Protein AF-Q550B5-F1 (afdb_monomer)

Radius of gyration: 21.43 Å; Cα contacts (8 Å, |Δi|>4): 255; chains: 1; bounding box: 57×34×72 Å

Sequence (227 aa):
MMDIKYKGWNKHQPTTGQKLIQKNINHPILPFREARSITTIKGRDLAWRYLLKALPKHHGENCHSCKEEESSMHIFFECKSIKQNIDSIYQKVCKDSNNTYHGPWSEKVLGKLLTPFSSNLIGAIMESIWYRRNQIKFNDNTTIITENQIIHKIKKARDAEWDRTRKIVEKQLRQELRCTDNRESINRTASIKRRLEKFSHNWNSKLMTINIPEHFIPYCSYNTNYS

Solvent-accessible surface area (backbone atoms only — not comparable to full-atom values): 12934 Å² total; per-residue (Å²): 132,82,79,72,87,53,86,62,78,85,58,88,73,73,43,74,41,38,49,50,44,66,75,30,67,86,42,96,63,58,73,45,65,20,45,73,54,20,67,51,67,63,10,25,52,52,51,50,28,48,33,74,44,78,42,78,73,48,82,88,47,53,32,89,82,73,63,46,76,35,36,52,61,29,70,76,44,59,38,72,83,50,41,64,62,50,28,54,41,51,40,51,54,25,62,45,42,74,47,92,68,80,67,76,64,40,78,69,58,64,81,47,16,75,36,49,45,51,14,25,48,52,16,46,50,53,34,51,50,53,51,43,56,52,37,43,74,72,75,43,81,79,74,74,93,49,58,67,61,48,52,51,53,40,50,54,43,49,51,59,50,45,57,55,49,48,58,50,41,54,53,46,50,62,50,33,80,68,48,88,48,68,70,58,30,53,54,38,53,55,49,42,28,53,51,50,49,53,47,36,74,47,54,40,26,86,82,38,61,56,75,69,61,73,91,49,53,90,47,56,63,93,89,53,73,61,101

Secondary structure (DSSP, 8-state):
-----STTTTS----HHHHHHHHHTTSSS-TTGGGGG--SHHHHHHHHHHHHS-----TTPBPTTT-SB--HHIIIII-HHHHHHHHHHHHHHHHHTT-S----SSGGGGGGTTSHHHHHHHHHHHHHHHHHHHHHHTT-------HHHHHHHHHHHHHHHHHHHHHHHHHHHHHHTT---HHHHHHHHHHHHHHHHHHHHHH-BTTB--PPPGGGGGGS-TT----

pLDDT: mean 81.56, std 13.15, range [38.16, 95.88]

Structure (mmCIF, N/CA/C/O backbone):
data_AF-Q550B5-F1
#
_entry.id   AF-Q550B5-F1
#
loop_
_atom_site.group_PDB
_atom_site.id
_atom_site.type_symbol
_atom_site.label_atom_id
_atom_site.label_alt_id
_atom_site.label_comp_id
_atom_site.label_asym_id
_atom_site.label_entity_id
_atom_site.label_seq_id
_atom_site.pdbx_PDB_ins_code
_atom_site.Cartn_x
_atom_site.Cartn_y
_atom_site.Cartn_z
_atom_site.occupancy
_atom_site.B_iso_or_equiv
_atom_site.auth_seq_id
_atom_site.auth_comp_id
_atom_site.auth_asym_id
_atom_site.auth_atom_id
_atom_site.pdbx_PDB_model_num
ATOM 1 N N . MET A 1 1 ? -5.791 -3.521 48.796 1.00 38.16 1 MET A N 1
ATOM 2 C CA . MET A 1 1 ? -5.239 -4.399 47.740 1.00 38.16 1 MET A CA 1
ATOM 3 C C . MET A 1 1 ? -6.024 -4.119 46.474 1.00 38.16 1 MET A C 1
ATOM 5 O O . MET A 1 1 ? -7.239 -4.229 46.527 1.00 38.16 1 MET A O 1
ATOM 9 N N . MET A 1 2 ? -5.390 -3.675 45.385 1.00 41.19 2 MET A N 1
ATOM 10 C CA . MET A 1 2 ? -6.098 -3.610 44.103 1.00 41.19 2 MET A CA 1
ATOM 11 C C . MET A 1 2 ? -6.397 -5.043 43.675 1.00 41.19 2 MET A C 1
ATOM 13 O O . MET A 1 2 ? -5.460 -5.823 43.500 1.00 41.19 2 MET A O 1
ATOM 17 N N . ASP A 1 3 ? -7.676 -5.382 43.522 1.00 46.47 3 ASP A N 1
ATOM 18 C CA . ASP A 1 3 ? -8.085 -6.590 42.818 1.00 46.47 3 ASP A CA 1
ATOM 19 C C . ASP A 1 3 ? -7.420 -6.566 41.447 1.00 46.47 3 ASP A C 1
ATOM 21 O O . ASP A 1 3 ? -7.781 -5.776 40.568 1.00 46.47 3 ASP A O 1
ATOM 25 N N . ILE A 1 4 ? -6.413 -7.417 41.261 1.00 48.59 4 ILE A N 1
ATOM 26 C CA . ILE A 1 4 ? -5.795 -7.644 39.961 1.00 48.59 4 ILE A CA 1
ATOM 27 C C . ILE A 1 4 ? -6.834 -8.427 39.150 1.00 48.59 4 ILE A C 1
ATOM 29 O O . ILE A 1 4 ? -6.732 -9.640 38.986 1.00 48.59 4 ILE A O 1
ATOM 33 N N . LYS A 1 5 ? -7.870 -7.728 38.665 1.00 54.75 5 LYS A N 1
ATOM 34 C CA . LYS A 1 5 ? -9.011 -8.276 37.909 1.00 54.75 5 LYS A CA 1
ATOM 35 C C . LYS A 1 5 ? -8.592 -9.042 36.651 1.00 54.75 5 LYS A C 1
ATOM 37 O O . LYS A 1 5 ? -9.403 -9.748 36.066 1.00 54.75 5 LYS A O 1
ATOM 42 N N . TYR A 1 6 ? -7.327 -8.948 36.246 1.00 53.72 6 TYR A N 1
ATOM 43 C CA . TYR A 1 6 ? -6.801 -9.583 35.049 1.00 53.72 6 TYR A CA 1
ATOM 44 C C . TYR A 1 6 ? -5.599 -10.468 35.392 1.00 53.72 6 TYR A C 1
ATOM 46 O O . TYR A 1 6 ? -4.443 -10.033 35.362 1.00 53.72 6 TYR A O 1
ATOM 54 N N . LYS A 1 7 ? -5.871 -11.744 35.705 1.00 48.91 7 LYS A N 1
ATOM 55 C CA . LYS A 1 7 ? -4.834 -12.786 35.779 1.00 48.91 7 LYS A CA 1
ATOM 56 C C . LYS A 1 7 ? -4.006 -12.758 34.488 1.00 48.91 7 LYS A C 1
ATOM 58 O O . LYS A 1 7 ? -4.538 -12.940 33.399 1.00 48.91 7 LYS A O 1
ATOM 63 N N . GLY A 1 8 ? -2.697 -12.534 34.616 1.00 50.16 8 GLY A N 1
ATOM 64 C CA . GLY A 1 8 ? -1.758 -12.539 33.491 1.00 50.16 8 GLY A CA 1
ATOM 65 C C . GLY A 1 8 ? -1.528 -11.194 32.795 1.00 50.16 8 GLY A C 1
ATOM 66 O O . GLY A 1 8 ? -0.846 -11.187 31.774 1.00 50.16 8 GLY A O 1
ATOM 67 N N . TRP A 1 9 ? -2.013 -10.064 33.331 1.00 48.88 9 TRP A N 1
ATOM 68 C CA . TRP A 1 9 ? -1.715 -8.728 32.775 1.00 48.88 9 TRP A CA 1
ATOM 69 C C . TRP A 1 9 ? -0.205 -8.435 32.664 1.00 48.88 9 TRP A C 1
ATOM 71 O O . TRP A 1 9 ? 0.222 -7.686 31.788 1.00 48.88 9 TRP A O 1
ATOM 81 N N . ASN A 1 10 ? 0.595 -9.068 33.526 1.00 53.56 10 ASN A N 1
ATOM 82 C CA . ASN A 1 10 ? 2.050 -8.972 33.583 1.00 53.56 10 ASN A CA 1
ATOM 83 C C . ASN A 1 10 ? 2.786 -9.993 32.694 1.00 53.56 10 ASN A C 1
ATOM 85 O O . ASN A 1 10 ? 4.009 -9.923 32.578 1.00 53.56 10 ASN A O 1
ATOM 89 N N . LYS A 1 11 ? 2.090 -10.950 32.065 1.00 58.12 11 LYS A N 1
ATOM 90 C CA . LYS A 1 11 ? 2.728 -11.894 31.140 1.00 58.12 11 LYS A CA 1
ATOM 91 C C . LYS A 1 11 ? 2.869 -11.223 29.777 1.00 58.12 11 LYS A C 1
ATOM 93 O O . LYS A 1 11 ? 1.876 -10.992 29.090 1.00 58.12 11 LYS A O 1
ATOM 98 N N . HIS A 1 12 ? 4.105 -10.933 29.370 1.00 64.81 12 HIS A N 1
ATOM 99 C CA . HIS A 1 12 ? 4.385 -10.489 28.008 1.00 64.81 12 HIS A CA 1
ATOM 100 C C . HIS A 1 12 ? 4.000 -11.603 27.024 1.00 64.81 12 HIS A C 1
ATOM 102 O O . HIS A 1 12 ? 4.702 -12.603 26.891 1.00 64.81 12 HIS A O 1
ATOM 108 N N . GLN A 1 13 ? 2.865 -11.441 26.349 1.00 68.06 13 GLN A N 1
ATOM 109 C CA . GLN A 1 13 ? 2.476 -12.276 25.219 1.00 68.06 13 GLN A CA 1
ATOM 110 C C . GLN A 1 13 ? 2.762 -11.496 23.936 1.00 68.06 13 GLN A C 1
ATOM 112 O O . GLN A 1 13 ? 2.000 -10.579 23.614 1.00 68.06 13 GLN A O 1
ATOM 117 N N . PRO A 1 14 ? 3.858 -11.810 23.220 1.00 71.38 14 PRO A N 1
ATOM 118 C CA . PRO A 1 14 ? 4.206 -11.069 22.025 1.00 71.38 14 PRO A CA 1
ATOM 119 C C . PRO A 1 14 ? 3.129 -11.260 20.954 1.00 71.38 14 PRO A C 1
ATOM 121 O O . PRO A 1 14 ? 2.685 -12.386 20.699 1.00 71.38 14 PRO A O 1
ATOM 124 N N . THR A 1 15 ? 2.722 -10.168 20.309 1.00 68.75 15 THR A N 1
ATOM 125 C CA . THR A 1 15 ? 1.823 -10.220 19.151 1.00 68.75 15 THR A CA 1
ATOM 126 C C . THR A 1 15 ? 2.480 -10.993 18.006 1.00 68.75 15 THR A C 1
ATOM 128 O O . THR A 1 15 ? 3.703 -11.126 17.944 1.00 68.75 15 THR A O 1
ATOM 131 N N . THR A 1 16 ? 1.690 -11.487 17.052 1.00 68.19 16 THR A N 1
ATOM 132 C CA . THR A 1 16 ? 2.218 -12.148 15.844 1.00 68.19 16 THR A CA 1
ATOM 133 C C . THR A 1 16 ? 3.226 -11.261 15.106 1.00 68.19 16 THR A C 1
ATOM 135 O O . THR A 1 16 ? 4.266 -11.744 14.663 1.00 68.19 16 THR A O 1
ATOM 138 N N . GLY A 1 17 ? 2.981 -9.945 15.066 1.00 67.25 17 GLY A N 1
ATOM 139 C CA . GLY A 1 17 ? 3.942 -8.959 14.572 1.00 67.25 17 GLY A CA 1
ATOM 140 C C . GLY A 1 17 ? 5.240 -8.938 15.380 1.00 67.25 17 GLY A C 1
ATOM 141 O O . GLY A 1 17 ? 6.310 -9.088 14.799 1.00 67.25 17 GLY A O 1
ATOM 142 N N . GLN A 1 18 ? 5.167 -8.847 16.711 1.00 73.38 18 GLN A N 1
ATOM 143 C CA . GLN A 1 18 ? 6.348 -8.871 17.585 1.00 73.38 18 GLN A CA 1
ATOM 144 C C . GLN A 1 18 ? 7.151 -10.169 17.444 1.00 73.38 18 GLN A C 1
ATOM 146 O O . GLN A 1 18 ? 8.374 -10.109 17.348 1.00 73.38 18 GLN A O 1
ATOM 151 N N . LYS A 1 19 ? 6.489 -11.329 17.343 1.00 77.75 19 LYS A N 1
ATOM 152 C CA . LYS A 1 19 ? 7.151 -12.620 17.083 1.00 77.75 19 LYS A CA 1
ATOM 153 C C . LYS A 1 19 ? 7.897 -12.613 15.748 1.00 77.75 19 LYS A C 1
ATOM 155 O O . LYS A 1 19 ? 9.018 -13.108 15.660 1.00 77.75 19 LYS A O 1
ATOM 160 N N . LEU A 1 20 ? 7.299 -12.033 14.706 1.00 71.31 20 LEU A N 1
ATOM 161 C CA . LEU A 1 20 ? 7.942 -11.889 13.400 1.00 71.31 20 LEU A CA 1
ATOM 162 C C . LEU A 1 20 ? 9.132 -10.918 13.444 1.00 71.31 20 LEU A C 1
ATOM 164 O O . LEU A 1 20 ? 10.147 -11.208 12.815 1.00 71.31 20 LEU A O 1
ATOM 168 N N . ILE A 1 21 ? 9.046 -9.815 14.198 1.00 71.62 21 ILE A N 1
ATOM 169 C CA . ILE A 1 21 ? 10.184 -8.908 14.434 1.00 71.62 21 ILE A CA 1
ATOM 170 C C . ILE A 1 21 ? 11.306 -9.653 15.151 1.00 71.62 21 ILE A C 1
ATOM 172 O O . ILE A 1 21 ? 12.427 -9.660 14.660 1.00 71.62 21 ILE A O 1
ATOM 176 N N . GLN A 1 22 ? 10.998 -10.330 16.258 1.00 74.69 22 GLN A N 1
ATOM 177 C CA . GLN A 1 22 ? 11.967 -11.098 17.044 1.00 74.69 22 GLN A CA 1
ATOM 178 C C . GLN A 1 22 ? 12.674 -12.160 16.192 1.00 74.69 22 GLN A C 1
ATOM 180 O O . GLN A 1 22 ? 13.895 -12.269 16.242 1.00 74.69 22 GLN A O 1
ATOM 185 N N . LYS A 1 23 ? 11.932 -12.893 15.350 1.00 75.69 23 LYS A N 1
ATOM 186 C CA . LYS A 1 23 ? 12.501 -13.915 14.458 1.00 75.69 23 LYS A CA 1
ATOM 187 C C 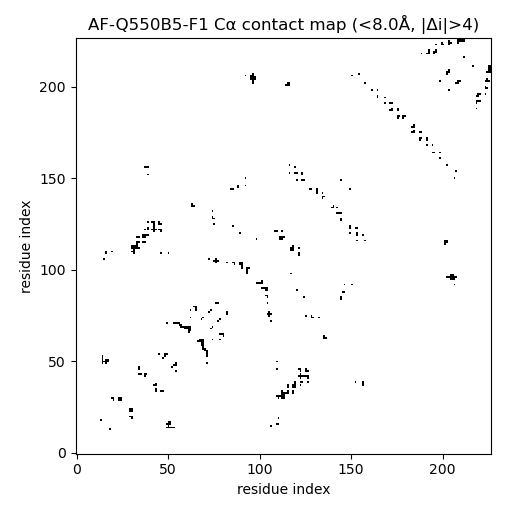. LYS A 1 23 ? 13.429 -13.337 13.383 1.00 75.69 23 LYS A C 1
ATOM 189 O O . LYS A 1 23 ? 14.361 -14.015 12.967 1.00 75.69 23 LYS A O 1
ATOM 194 N N . ASN A 1 24 ? 13.170 -12.118 12.912 1.00 71.94 24 ASN A N 1
ATOM 195 C CA . ASN A 1 24 ? 13.893 -11.510 11.789 1.00 71.94 24 ASN A CA 1
ATOM 196 C C . ASN A 1 24 ? 14.770 -10.321 12.210 1.00 71.94 24 ASN A C 1
ATOM 198 O O . ASN A 1 24 ? 15.203 -9.562 11.349 1.00 71.94 24 ASN A O 1
ATOM 202 N N . ILE A 1 25 ? 15.041 -10.137 13.506 1.00 67.56 25 ILE A N 1
ATOM 203 C CA . ILE A 1 25 ? 15.786 -8.970 14.004 1.00 67.56 25 ILE A CA 1
ATOM 204 C C . ILE A 1 25 ? 17.215 -8.904 13.446 1.00 67.56 25 ILE A C 1
ATOM 206 O O . ILE A 1 25 ? 17.732 -7.819 13.209 1.00 67.56 25 ILE A O 1
ATOM 210 N N . ASN A 1 26 ? 17.803 -10.069 13.155 1.00 67.12 26 ASN A N 1
ATOM 211 C CA . ASN A 1 26 ? 19.129 -10.208 12.548 1.00 67.12 26 ASN A CA 1
ATOM 212 C C . ASN A 1 26 ? 19.086 -10.273 11.012 1.00 67.12 26 ASN A C 1
ATOM 214 O O . ASN A 1 26 ? 20.125 -10.392 10.368 1.00 67.12 26 ASN A O 1
ATOM 218 N N . HIS A 1 27 ? 17.896 -10.251 10.406 1.00 68.06 27 HIS A N 1
ATOM 219 C CA . HIS A 1 27 ? 17.773 -10.285 8.958 1.00 68.06 27 HIS A CA 1
ATOM 220 C C . HIS A 1 27 ? 18.142 -8.899 8.393 1.00 68.06 27 HIS A C 1
ATOM 222 O O . HIS A 1 27 ? 17.662 -7.888 8.910 1.00 68.06 27 HIS A O 1
ATOM 228 N N . PRO A 1 28 ? 18.939 -8.804 7.309 1.00 63.09 28 PRO A N 1
ATOM 229 C CA . PRO A 1 28 ? 19.385 -7.516 6.756 1.00 63.09 28 PRO A CA 1
ATOM 230 C C . PRO A 1 28 ? 18.224 -6.629 6.284 1.00 63.09 28 PRO A C 1
ATOM 232 O O . PRO A 1 28 ? 18.355 -5.413 6.143 1.00 63.09 28 PRO A O 1
ATOM 235 N N . ILE A 1 29 ? 17.068 -7.242 6.037 1.00 61.88 29 ILE A N 1
ATOM 236 C CA . ILE A 1 29 ? 15.825 -6.554 5.719 1.00 61.88 29 ILE A CA 1
ATOM 237 C C . ILE A 1 29 ? 14.902 -6.694 6.923 1.00 61.88 29 ILE A C 1
ATOM 239 O O . ILE A 1 29 ? 14.398 -7.789 7.177 1.00 61.88 29 ILE A O 1
ATOM 243 N N . LEU A 1 30 ? 14.665 -5.576 7.619 1.00 62.59 30 LEU A N 1
ATOM 244 C CA . LEU A 1 30 ? 13.667 -5.499 8.683 1.00 62.59 30 LEU A CA 1
ATOM 245 C C . LEU A 1 30 ? 12.312 -5.986 8.151 1.00 62.59 30 LEU A C 1
ATOM 247 O O . LEU A 1 30 ? 11.864 -5.503 7.098 1.00 62.59 30 LEU A O 1
ATOM 251 N N . PRO A 1 31 ? 11.625 -6.892 8.868 1.00 64.44 31 PRO A N 1
ATOM 252 C CA . PRO A 1 31 ? 10.266 -7.245 8.506 1.00 64.44 31 PRO A CA 1
ATOM 253 C C . PRO A 1 31 ? 9.411 -5.974 8.547 1.00 64.44 31 PRO A C 1
ATOM 255 O O . PRO A 1 31 ? 9.608 -5.096 9.388 1.00 64.44 31 PRO A O 1
ATOM 258 N N . PHE A 1 32 ? 8.471 -5.859 7.609 1.00 71.94 32 PHE A N 1
ATOM 259 C CA . PHE A 1 32 ? 7.534 -4.733 7.539 1.00 71.94 32 PHE A CA 1
ATOM 260 C C . PHE A 1 32 ? 8.164 -3.375 7.204 1.00 71.94 32 PHE A C 1
ATOM 262 O O . PHE A 1 32 ? 7.551 -2.343 7.473 1.00 71.94 32 PHE A O 1
ATOM 269 N N . ARG A 1 33 ? 9.351 -3.330 6.573 1.00 75.00 33 ARG A N 1
ATOM 270 C CA . ARG A 1 33 ? 9.938 -2.069 6.069 1.00 75.00 33 ARG A CA 1
ATOM 271 C C . ARG A 1 33 ? 8.927 -1.248 5.266 1.00 75.00 33 ARG A C 1
ATOM 273 O O . ARG A 1 33 ? 8.922 -0.024 5.379 1.00 75.00 33 ARG A O 1
ATOM 280 N N . GLU A 1 34 ? 8.061 -1.902 4.497 1.00 83.06 34 GLU A N 1
ATOM 281 C CA . GLU A 1 34 ? 7.046 -1.240 3.675 1.00 83.06 34 GLU A CA 1
ATOM 282 C C . GLU A 1 34 ? 5.792 -0.804 4.457 1.00 83.06 34 GLU A C 1
ATOM 284 O O . GLU A 1 34 ? 4.992 -0.026 3.954 1.00 83.06 34 GLU A O 1
ATOM 289 N N . ALA A 1 35 ? 5.668 -1.114 5.752 1.00 81.81 35 ALA A N 1
ATOM 290 C CA . ALA A 1 35 ? 4.656 -0.474 6.602 1.00 81.81 35 ALA A CA 1
ATOM 291 C C . ALA A 1 35 ? 4.802 1.062 6.620 1.00 81.81 35 ALA A C 1
ATOM 293 O O . ALA A 1 35 ? 3.835 1.793 6.825 1.00 81.81 35 ALA A O 1
ATOM 294 N N . ARG A 1 36 ? 6.013 1.584 6.373 1.00 83.81 36 ARG A N 1
ATOM 295 C CA . ARG A 1 36 ? 6.260 3.030 6.250 1.00 83.81 36 ARG A CA 1
ATOM 296 C C . ARG A 1 36 ? 5.755 3.632 4.935 1.00 83.81 36 ARG A C 1
ATOM 298 O O . ARG A 1 36 ? 5.531 4.838 4.895 1.00 83.81 36 ARG A O 1
ATOM 305 N N . SER A 1 37 ? 5.608 2.826 3.878 1.00 86.50 37 SER A N 1
ATOM 306 C CA . SER A 1 37 ? 5.127 3.289 2.570 1.00 86.50 37 SER A CA 1
ATOM 307 C C . SER A 1 37 ? 3.602 3.351 2.493 1.00 86.50 37 SER A C 1
ATOM 309 O O . SER A 1 37 ? 3.070 3.867 1.512 1.00 86.50 37 SER A O 1
ATOM 311 N N . ILE A 1 38 ? 2.896 2.928 3.551 1.00 90.19 38 ILE A N 1
ATOM 312 C CA . ILE A 1 38 ? 1.466 3.187 3.731 1.00 90.19 38 ILE A CA 1
ATOM 313 C C . ILE A 1 38 ? 1.232 4.701 3.769 1.00 90.19 38 ILE A C 1
ATOM 315 O O . ILE A 1 38 ? 1.706 5.403 4.667 1.00 90.19 38 ILE A O 1
ATOM 319 N N . THR A 1 39 ? 0.491 5.198 2.784 1.00 88.81 39 THR A N 1
ATOM 320 C CA . THR A 1 39 ? 0.218 6.629 2.599 1.00 88.81 39 THR A CA 1
ATOM 321 C C . THR A 1 39 ? -0.8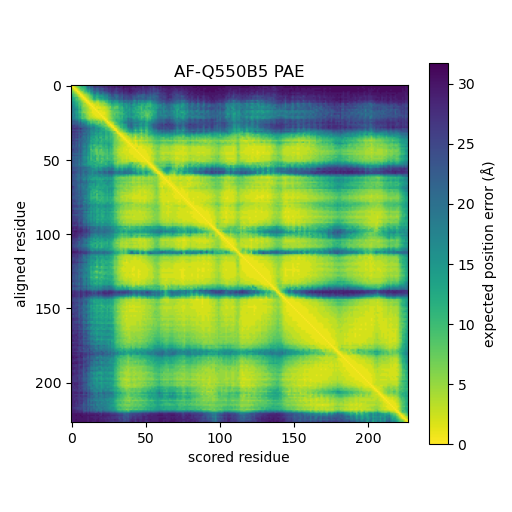75 7.129 3.535 1.00 88.81 39 THR A C 1
ATOM 323 O O . THR A 1 39 ? -0.791 8.238 4.060 1.00 88.81 39 THR A O 1
ATOM 326 N N . THR A 1 40 ? -1.875 6.295 3.806 1.00 89.19 40 THR A N 1
ATOM 327 C CA . THR A 1 40 ? -2.967 6.616 4.719 1.00 89.19 40 THR A CA 1
ATOM 328 C C . THR A 1 40 ? -2.455 6.671 6.162 1.00 89.19 40 THR A C 1
ATOM 330 O O . THR A 1 40 ? -2.027 5.650 6.709 1.00 89.19 40 THR A O 1
ATOM 333 N N . ILE A 1 41 ? -2.496 7.849 6.796 1.00 89.19 41 ILE A N 1
ATOM 334 C CA . ILE A 1 41 ? -1.935 8.067 8.142 1.00 89.19 41 ILE A CA 1
ATOM 335 C C . ILE A 1 41 ? -2.559 7.110 9.159 1.00 89.19 41 ILE A C 1
ATOM 337 O O . ILE A 1 41 ? -1.831 6.495 9.942 1.00 89.19 41 ILE A O 1
ATOM 341 N N . LYS A 1 42 ? -3.890 6.948 9.130 1.00 91.94 42 LYS A N 1
ATOM 342 C CA . LYS A 1 42 ? -4.581 6.098 10.097 1.00 91.94 42 LYS A CA 1
ATOM 343 C C . LYS A 1 42 ? -4.335 4.618 9.822 1.00 91.94 42 LYS A C 1
ATOM 345 O O . LYS A 1 42 ? -4.014 3.891 10.756 1.00 91.94 42 LYS A O 1
ATOM 350 N N . GLY A 1 43 ? -4.383 4.185 8.563 1.00 91.06 43 GLY A N 1
ATOM 351 C CA . GLY A 1 43 ? -3.994 2.820 8.184 1.00 91.06 43 GLY A CA 1
ATOM 352 C C . GLY A 1 43 ? -2.572 2.455 8.623 1.00 91.06 43 GLY A C 1
ATOM 353 O O . GLY A 1 43 ? -2.347 1.381 9.179 1.00 91.06 43 GLY A O 1
ATOM 354 N N . ARG A 1 44 ? -1.620 3.381 8.455 1.00 90.69 44 ARG A N 1
ATOM 355 C CA . ARG A 1 44 ? -0.229 3.210 8.889 1.00 90.69 44 ARG A CA 1
ATOM 356 C C . ARG A 1 44 ? -0.119 3.075 10.405 1.00 90.69 44 ARG A C 1
ATOM 358 O O . ARG A 1 44 ? 0.532 2.152 10.882 1.00 90.69 44 ARG A O 1
ATOM 365 N N . ASP A 1 45 ? -0.758 3.975 11.153 1.00 88.81 45 ASP A N 1
ATOM 366 C CA . ASP A 1 45 ? -0.824 3.928 12.621 1.00 88.81 45 ASP A CA 1
ATOM 367 C C . ASP A 1 45 ? -1.394 2.591 13.111 1.00 88.81 45 ASP A C 1
ATOM 369 O O . ASP A 1 45 ? -0.802 1.945 13.970 1.00 88.81 45 ASP A O 1
ATOM 373 N N . LEU A 1 46 ? -2.501 2.130 12.525 1.00 88.81 46 LEU A N 1
ATOM 374 C CA . LEU A 1 46 ? -3.141 0.871 12.906 1.00 88.81 46 LEU A CA 1
ATOM 375 C C . LEU A 1 46 ? -2.262 -0.349 12.604 1.00 88.81 46 LEU A C 1
ATOM 377 O O . LEU A 1 46 ? -2.140 -1.222 13.463 1.00 88.81 46 LEU A O 1
ATOM 381 N N . ALA A 1 47 ? -1.619 -0.393 11.433 1.00 87.12 47 ALA A N 1
ATOM 382 C CA . ALA A 1 47 ? -0.687 -1.462 11.077 1.00 87.12 47 ALA A CA 1
ATOM 383 C C . ALA A 1 47 ? 0.502 -1.505 12.0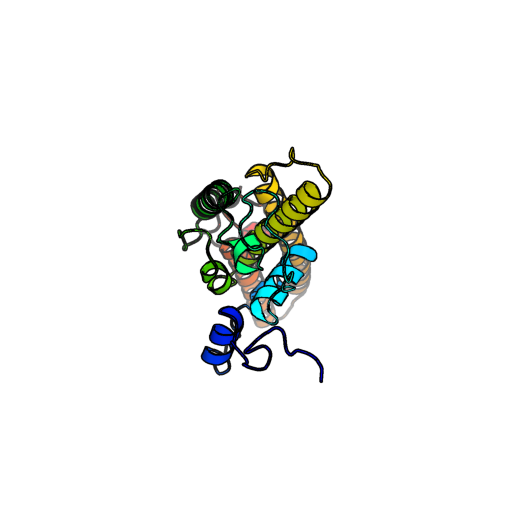49 1.00 87.12 47 ALA A C 1
ATOM 385 O O . ALA A 1 47 ? 0.814 -2.559 12.600 1.00 87.12 47 ALA A O 1
ATOM 386 N N . TRP A 1 48 ? 1.119 -0.353 12.333 1.00 84.38 48 TRP A N 1
ATOM 387 C CA . TRP A 1 48 ? 2.230 -0.264 13.282 1.00 84.38 48 TRP A CA 1
ATOM 388 C C . TRP A 1 48 ? 1.828 -0.613 14.707 1.00 84.38 48 TRP A C 1
ATOM 390 O O . TRP A 1 48 ? 2.581 -1.311 15.384 1.00 84.38 48 TRP A O 1
ATOM 400 N N . ARG A 1 49 ? 0.651 -0.173 15.166 1.00 81.25 49 ARG A N 1
ATOM 401 C CA . ARG A 1 49 ? 0.114 -0.596 16.461 1.00 81.25 49 ARG A CA 1
ATOM 402 C C . ARG A 1 49 ? -0.018 -2.107 16.472 1.00 81.25 49 ARG A C 1
ATOM 404 O O . ARG A 1 49 ? 0.659 -2.740 17.263 1.00 81.25 49 ARG A O 1
ATOM 411 N N . TYR A 1 50 ? -0.740 -2.712 15.533 1.00 79.44 50 TYR A N 1
ATOM 412 C CA . TYR A 1 50 ? -0.887 -4.170 15.512 1.00 79.44 50 TYR A CA 1
ATOM 413 C C . TYR A 1 50 ? 0.471 -4.903 15.563 1.00 79.44 50 TYR A C 1
ATOM 415 O O . TYR A 1 50 ? 0.644 -5.855 16.330 1.00 79.44 50 TYR A O 1
ATOM 423 N N . LEU A 1 51 ? 1.458 -4.422 14.801 1.00 76.31 51 LEU A N 1
ATOM 424 C CA . LEU A 1 51 ? 2.800 -4.998 14.764 1.00 76.31 51 LEU A CA 1
ATOM 425 C C . LEU A 1 51 ? 3.589 -4.837 16.071 1.00 76.31 51 LEU A C 1
ATOM 427 O O . LEU A 1 51 ? 4.265 -5.780 16.471 1.00 76.31 51 LEU A O 1
ATOM 431 N N . LEU A 1 52 ? 3.541 -3.664 16.712 1.00 74.00 52 LEU A N 1
ATOM 432 C CA . LEU A 1 52 ? 4.458 -3.285 17.799 1.00 74.00 52 LEU A CA 1
ATOM 433 C C . LEU A 1 52 ? 3.829 -3.261 19.188 1.00 74.00 52 LEU A C 1
ATOM 435 O O . LEU A 1 52 ? 4.526 -3.468 20.179 1.00 74.00 52 LEU A O 1
ATOM 439 N N . LYS A 1 53 ? 2.543 -2.936 19.282 1.00 63.75 53 LYS A N 1
ATOM 440 C CA . LYS A 1 53 ? 1.807 -2.707 20.526 1.00 63.75 53 LYS A CA 1
ATOM 441 C C . LYS A 1 53 ? 0.370 -3.128 20.293 1.00 63.75 53 LYS A C 1
ATOM 443 O O . LYS A 1 53 ? -0.340 -2.391 19.617 1.00 63.75 53 LYS A O 1
ATOM 448 N N . ALA A 1 54 ? -0.046 -4.268 20.855 1.00 59.19 54 ALA A N 1
ATOM 449 C CA . ALA A 1 54 ? -1.434 -4.732 20.798 1.00 59.19 54 ALA A CA 1
ATOM 450 C C . ALA A 1 54 ? -2.375 -3.518 20.847 1.00 59.19 54 ALA A C 1
ATOM 452 O O . ALA A 1 54 ? -2.382 -2.777 21.831 1.00 59.19 54 ALA A O 1
ATOM 453 N N . LEU A 1 55 ? -3.036 -3.248 19.714 1.00 59.31 55 LEU A N 1
ATOM 454 C CA . LEU A 1 55 ? -4.029 -2.183 19.550 1.00 59.31 55 LEU A CA 1
ATOM 455 C C . LEU A 1 55 ? -4.927 -2.156 20.792 1.00 59.31 55 LEU A C 1
ATOM 457 O O . LEU A 1 55 ? -5.133 -3.235 21.362 1.00 59.31 55 LEU A O 1
ATOM 461 N N . PRO A 1 56 ? -5.418 -0.973 21.212 1.00 52.06 56 PRO A N 1
ATOM 462 C CA . PRO A 1 56 ? -6.024 -0.786 22.525 1.00 52.06 56 PRO A CA 1
ATOM 463 C C . PRO A 1 56 ? -6.941 -1.960 22.845 1.00 52.06 56 PRO A C 1
ATOM 465 O O . PRO A 1 56 ? -7.915 -2.196 22.133 1.00 52.06 56 PRO A O 1
ATOM 468 N N . LYS A 1 57 ? -6.569 -2.743 23.867 1.00 51.34 57 LYS A N 1
ATOM 469 C CA . LYS A 1 57 ? -7.464 -3.750 24.422 1.00 51.34 57 LYS A CA 1
ATOM 470 C C . LYS A 1 57 ? -8.647 -2.957 24.960 1.00 51.34 57 LYS A C 1
ATOM 472 O O . LYS A 1 57 ? -8.537 -2.313 26.001 1.00 51.34 57 LYS A O 1
ATOM 477 N N . HIS A 1 58 ? -9.733 -2.909 24.201 1.00 53.69 58 HIS A N 1
ATOM 478 C CA . HIS A 1 58 ? -10.996 -2.396 24.695 1.00 53.69 58 HIS A CA 1
ATOM 479 C C . HIS A 1 58 ? -11.492 -3.432 25.700 1.00 53.69 58 HIS A C 1
ATOM 481 O O . HIS A 1 58 ? -12.093 -4.435 25.344 1.00 53.69 58 HIS A O 1
ATOM 487 N N . HIS A 1 59 ? -11.103 -3.261 26.962 1.00 52.62 59 HIS A N 1
ATOM 488 C CA . HIS A 1 59 ? -11.475 -4.185 28.020 1.00 52.62 59 HIS A CA 1
ATOM 489 C C . HIS A 1 59 ? -12.990 -4.095 28.250 1.00 52.62 59 HIS A C 1
ATOM 491 O O . HIS A 1 59 ? -13.470 -3.083 28.753 1.00 52.62 59 HIS A O 1
ATOM 497 N N . GLY A 1 60 ? -13.721 -5.154 27.888 1.00 58.84 60 GLY A N 1
ATOM 498 C CA . GLY A 1 60 ? -15.115 -5.364 28.291 1.00 58.84 60 GLY A CA 1
ATOM 499 C C . GLY A 1 60 ? -16.205 -4.769 27.393 1.00 58.84 60 GLY A C 1
ATOM 500 O O . GLY A 1 60 ? -17.367 -4.815 27.787 1.00 58.84 60 GLY A O 1
ATOM 501 N N . GLU A 1 61 ? -15.887 -4.230 26.211 1.00 77.25 61 GLU A N 1
ATOM 502 C CA . GLU A 1 61 ? -16.920 -3.876 25.223 1.00 77.25 61 GLU A CA 1
ATOM 503 C C . GLU A 1 61 ? -17.164 -5.054 24.265 1.00 77.25 61 GLU A C 1
ATOM 505 O O . GLU A 1 61 ? -16.223 -5.684 23.784 1.00 77.25 61 GLU A O 1
ATOM 510 N N . ASN A 1 62 ? -18.431 -5.344 23.961 1.00 85.06 62 ASN A N 1
ATOM 511 C CA . ASN A 1 62 ? -18.792 -6.303 22.917 1.00 85.06 62 ASN A CA 1
ATOM 512 C C . ASN A 1 62 ? -18.844 -5.601 21.556 1.00 85.06 62 ASN A C 1
ATOM 514 O O . ASN A 1 62 ? -19.287 -4.453 21.448 1.00 85.06 62 ASN A O 1
ATOM 518 N N . CYS A 1 63 ? -18.455 -6.311 20.499 1.00 85.88 63 CYS A N 1
ATOM 519 C CA . CYS A 1 63 ? -18.582 -5.844 19.129 1.00 85.88 63 CYS A CA 1
ATOM 520 C C . CYS A 1 63 ? -20.034 -5.437 18.864 1.00 85.88 63 CYS A C 1
ATOM 522 O O . CYS A 1 63 ? -20.957 -6.247 18.976 1.00 85.88 63 CYS A O 1
ATOM 524 N N . HIS A 1 64 ? -20.252 -4.190 18.451 1.00 84.12 64 HIS A N 1
ATOM 525 C CA . HIS A 1 64 ? -21.603 -3.669 18.246 1.00 84.12 64 HIS A CA 1
ATOM 526 C C . HIS A 1 64 ? -22.361 -4.445 17.158 1.00 84.12 64 HIS A C 1
ATOM 528 O O . HIS A 1 64 ? -23.583 -4.587 17.252 1.00 84.12 64 HIS A O 1
ATOM 534 N N . SER A 1 65 ? -21.632 -5.006 16.187 1.00 84.56 65 SER A N 1
ATOM 535 C CA . SER A 1 65 ? -22.182 -5.746 15.051 1.00 84.56 65 SER A CA 1
ATOM 536 C C . SER A 1 65 ? -22.480 -7.219 15.339 1.00 84.56 65 SER A C 1
ATOM 538 O O . SER A 1 65 ? -23.516 -7.703 14.904 1.00 84.56 65 SER A O 1
ATOM 540 N N . CYS A 1 66 ? -21.599 -7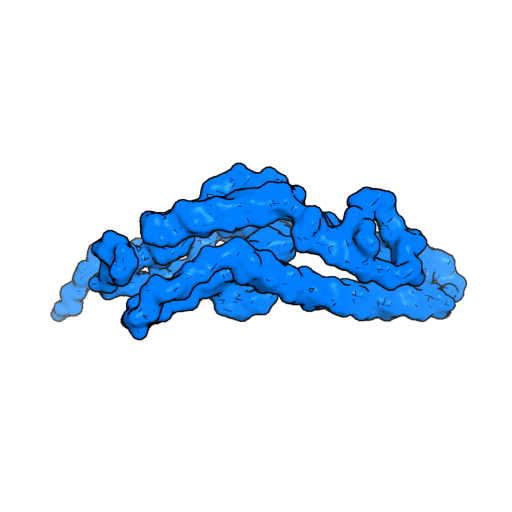.948 16.037 1.00 88.25 66 CYS A N 1
ATOM 541 C CA . CYS A 1 66 ? -21.756 -9.402 16.232 1.00 88.25 66 CYS A CA 1
ATOM 542 C C . CYS A 1 66 ? -21.830 -9.861 17.696 1.00 88.25 66 CYS A C 1
ATOM 544 O O . CYS A 1 66 ? -22.008 -11.047 17.946 1.00 88.25 66 CYS A O 1
ATOM 546 N N . LYS A 1 67 ? -21.733 -8.928 18.651 1.00 87.62 67 LYS A N 1
ATOM 547 C CA . LYS A 1 67 ? -21.870 -9.130 20.105 1.00 87.62 67 LYS A CA 1
ATOM 548 C C . LYS A 1 67 ? -20.797 -10.000 20.781 1.00 87.62 67 LYS A C 1
ATOM 550 O O . LYS A 1 67 ? -20.874 -10.188 21.988 1.00 87.62 67 LYS A O 1
ATOM 555 N N . GLU A 1 68 ? -19.789 -10.466 20.047 1.00 86.88 68 GLU A N 1
ATOM 556 C CA . GLU A 1 68 ? -18.599 -11.130 20.605 1.00 86.88 68 GLU A CA 1
ATOM 557 C C . GLU A 1 68 ? -17.675 -10.125 21.323 1.00 86.88 68 GLU A C 1
ATOM 559 O O . GLU A 1 68 ? -17.757 -8.922 21.068 1.00 86.88 68 GLU A O 1
ATOM 564 N N . GLU A 1 69 ? -16.788 -10.603 22.203 1.00 84.50 69 GLU A N 1
ATOM 565 C CA . GLU A 1 69 ? -15.824 -9.757 22.927 1.00 84.50 69 GLU A CA 1
ATOM 566 C C . GLU A 1 69 ? -14.940 -8.973 21.943 1.00 84.50 69 GLU A C 1
ATOM 568 O O . GLU A 1 69 ? -14.270 -9.546 21.076 1.00 84.50 69 GLU A O 1
ATOM 573 N N . GLU A 1 70 ? -14.927 -7.643 22.061 1.00 81.94 70 GLU A N 1
ATOM 574 C CA . GLU A 1 70 ? -14.188 -6.809 21.127 1.00 81.94 70 GLU A CA 1
ATOM 575 C C . GLU A 1 70 ? -12.700 -6.761 21.487 1.00 81.94 70 GLU A C 1
ATOM 577 O O . GLU A 1 70 ? -12.252 -6.075 22.404 1.00 81.94 70 GLU A O 1
ATOM 582 N N . SER A 1 71 ? -11.900 -7.458 20.688 1.00 80.81 71 SER A N 1
ATOM 583 C CA . SER A 1 71 ? -10.446 -7.352 20.691 1.00 80.81 71 SER A CA 1
ATOM 584 C C . SER A 1 71 ? -9.929 -6.780 19.375 1.00 80.81 71 SER A C 1
ATOM 586 O O . SER A 1 71 ? -10.619 -6.719 18.362 1.00 80.81 71 SER A O 1
ATOM 588 N N . SER A 1 72 ? -8.661 -6.401 19.347 1.00 79.81 72 SER A N 1
ATOM 589 C CA . SER A 1 72 ? -8.000 -5.971 18.115 1.00 79.81 72 SER A CA 1
ATOM 590 C C . SER A 1 72 ? -7.919 -7.080 17.065 1.00 79.81 72 SER A C 1
ATOM 592 O O . SER A 1 72 ? -8.062 -6.810 15.877 1.00 79.81 72 SER A O 1
ATOM 594 N N . MET A 1 73 ? -7.735 -8.333 17.489 1.00 84.06 73 MET A N 1
ATOM 595 C CA . MET A 1 73 ? -7.842 -9.475 16.580 1.00 84.06 73 MET A CA 1
ATOM 596 C C . MET A 1 73 ? -9.271 -9.571 16.029 1.00 84.06 73 MET A C 1
ATOM 598 O O . MET A 1 73 ? -9.459 -9.689 14.818 1.00 84.06 73 MET A O 1
ATOM 602 N N . HIS A 1 74 ? -10.268 -9.394 16.898 1.00 86.88 74 HIS A N 1
ATOM 603 C CA . HIS A 1 74 ? -11.670 -9.419 16.514 1.00 86.88 74 HIS A CA 1
ATOM 604 C C . HIS A 1 74 ? -12.009 -8.335 15.487 1.00 86.88 74 HIS A C 1
ATOM 606 O O . HIS A 1 74 ? -12.474 -8.654 14.393 1.00 86.88 74 HIS A O 1
ATOM 612 N N . ILE A 1 75 ? -11.713 -7.067 15.796 1.00 87.38 75 ILE A N 1
ATOM 613 C CA . ILE A 1 75 ? -12.004 -5.909 14.938 1.00 87.38 75 ILE A CA 1
ATOM 614 C C . ILE A 1 75 ? -11.444 -6.123 13.533 1.00 87.38 75 ILE A C 1
ATOM 616 O O . ILE A 1 75 ? -12.142 -5.883 12.552 1.00 87.38 75 ILE A O 1
ATOM 620 N N . PHE A 1 76 ? -10.186 -6.553 13.426 1.00 89.94 76 PHE A N 1
ATOM 621 C CA . PHE A 1 76 ? -9.500 -6.583 12.139 1.00 89.94 76 PHE A CA 1
ATOM 622 C C . PHE A 1 76 ? -9.632 -7.909 11.397 1.00 89.94 76 PHE A C 1
ATOM 624 O O . PHE A 1 76 ? -9.592 -7.884 10.170 1.00 89.94 76 PHE A O 1
ATOM 631 N N . PHE A 1 77 ? -9.783 -9.047 12.078 1.00 90.38 77 PHE A N 1
ATOM 632 C CA . PHE A 1 77 ? -9.597 -10.357 11.447 1.00 90.38 77 PHE A CA 1
ATOM 633 C C . PHE A 1 77 ? -10.677 -11.400 11.748 1.00 90.38 77 PHE A C 1
ATOM 635 O O . PHE A 1 77 ? -10.822 -12.324 10.941 1.00 90.38 77 PHE A O 1
ATOM 642 N N . GLU A 1 78 ? -11.443 -11.278 12.834 1.00 89.69 78 GLU A N 1
ATOM 643 C CA . GLU A 1 78 ? -12.398 -12.329 13.243 1.00 89.69 78 GLU A CA 1
ATOM 644 C C . GLU A 1 78 ? -13.864 -11.891 13.185 1.00 89.69 78 GLU A C 1
ATOM 646 O O . GLU A 1 78 ? -14.735 -12.750 13.075 1.00 89.69 78 GLU A O 1
ATOM 651 N N . CYS A 1 79 ? -14.157 -10.585 13.178 1.00 90.50 79 CYS A N 1
ATOM 652 C CA . CYS A 1 79 ? -15.528 -10.085 13.192 1.00 90.50 79 CYS A CA 1
ATOM 653 C C . CYS A 1 79 ? -16.336 -10.591 11.987 1.00 90.50 79 CYS A C 1
ATOM 655 O O . CYS A 1 79 ? -16.195 -10.108 10.856 1.00 90.50 79 CYS A O 1
ATOM 657 N N . LYS A 1 80 ? -17.243 -11.541 12.246 1.00 89.44 80 LYS A N 1
ATOM 658 C CA . LYS A 1 80 ? -18.064 -12.222 11.229 1.00 89.44 80 LYS A CA 1
ATOM 659 C C . LYS A 1 80 ? -18.869 -11.249 10.367 1.00 89.44 80 LYS A C 1
ATOM 661 O O . LYS A 1 80 ? -19.031 -11.486 9.176 1.00 89.44 80 LYS A O 1
ATOM 666 N N . SER A 1 81 ? -19.303 -10.128 10.948 1.00 85.81 81 SER A N 1
ATOM 667 C CA . SER A 1 81 ? -20.131 -9.119 10.269 1.00 85.81 81 SER A CA 1
ATOM 668 C C . SER A 1 81 ? -19.441 -8.399 9.103 1.00 85.81 81 SER A C 1
ATOM 670 O O . SER A 1 81 ? -20.117 -7.812 8.261 1.00 85.81 81 SER A O 1
ATOM 672 N N . ILE A 1 82 ? -18.106 -8.415 9.050 1.00 87.88 82 ILE A N 1
ATOM 673 C CA . ILE A 1 82 ? -17.331 -7.738 7.999 1.00 87.88 82 ILE A CA 1
ATOM 674 C C . ILE A 1 82 ? -16.336 -8.660 7.300 1.00 87.88 82 ILE A C 1
ATOM 676 O O . ILE A 1 82 ? -15.951 -8.377 6.165 1.00 87.88 82 ILE A O 1
ATOM 680 N N . LYS A 1 83 ? -15.925 -9.760 7.946 1.00 89.94 83 LYS A N 1
ATOM 681 C CA . LYS A 1 83 ? -14.845 -10.632 7.475 1.00 89.94 83 LYS A CA 1
ATOM 682 C C . LYS A 1 83 ? -15.068 -11.122 6.048 1.00 89.94 83 LYS A C 1
ATOM 684 O O . LYS A 1 83 ? -14.150 -11.020 5.247 1.00 89.94 83 LYS A O 1
ATOM 689 N N . GLN A 1 84 ? -16.270 -11.598 5.723 1.00 89.69 84 GLN A N 1
ATOM 690 C CA . GLN A 1 84 ? -16.576 -12.126 4.389 1.00 89.69 84 GLN A CA 1
ATOM 691 C C . GLN A 1 84 ? -16.422 -11.061 3.294 1.00 89.69 84 GLN A C 1
ATOM 693 O O . GLN A 1 84 ? -15.805 -11.313 2.262 1.00 89.69 84 GLN A O 1
ATOM 698 N N . ASN A 1 85 ? -16.928 -9.850 3.540 1.00 92.62 85 ASN A N 1
ATOM 699 C CA . ASN A 1 85 ? -16.818 -8.742 2.594 1.00 92.62 85 ASN A CA 1
ATOM 700 C C . ASN A 1 85 ? -15.356 -8.304 2.406 1.00 92.62 85 ASN A C 1
ATOM 702 O O . ASN A 1 85 ? -14.890 -8.142 1.281 1.00 92.62 85 ASN A O 1
ATOM 706 N N . ILE A 1 86 ? -14.606 -8.162 3.503 1.00 95.19 86 ILE A N 1
ATOM 707 C CA . ILE A 1 86 ? -13.188 -7.788 3.437 1.00 95.19 86 ILE A CA 1
ATOM 708 C C . ILE A 1 86 ? -12.356 -8.859 2.736 1.00 95.19 86 ILE A C 1
ATOM 710 O O . ILE A 1 86 ? -11.488 -8.514 1.937 1.00 95.19 86 ILE A O 1
ATOM 714 N N . ASP A 1 87 ? -12.624 -10.134 3.002 1.00 94.12 87 ASP A N 1
ATOM 715 C CA . ASP A 1 87 ? -11.928 -11.240 2.354 1.00 94.12 87 ASP A CA 1
ATOM 716 C C . ASP A 1 87 ? -12.158 -11.228 0.837 1.00 94.12 87 ASP A C 1
ATOM 718 O O . ASP A 1 87 ? -11.201 -11.256 0.064 1.00 94.12 87 ASP A O 1
ATOM 722 N N . SER A 1 88 ? -13.413 -11.047 0.412 1.00 93.69 88 SER A N 1
ATOM 723 C CA . SER A 1 88 ? -13.768 -10.893 -1.002 1.00 93.69 88 SER A CA 1
ATOM 724 C C . SER A 1 88 ? -13.049 -9.707 -1.656 1.00 93.69 88 SER A C 1
ATOM 726 O O . SER A 1 88 ? -12.470 -9.853 -2.733 1.00 93.69 88 SER A O 1
ATOM 728 N N . ILE A 1 89 ? -13.052 -8.532 -1.012 1.00 94.56 89 ILE A N 1
ATOM 729 C CA . ILE A 1 89 ? -12.378 -7.332 -1.535 1.00 94.56 89 ILE A CA 1
ATOM 730 C C . ILE A 1 89 ? -10.869 -7.566 -1.636 1.00 94.56 89 ILE A C 1
ATOM 732 O O . ILE A 1 89 ? -10.269 -7.294 -2.675 1.00 94.56 89 ILE A O 1
ATOM 736 N N . TYR A 1 90 ? -10.248 -8.081 -0.574 1.00 93.81 90 TYR A N 1
ATOM 737 C CA . TYR A 1 90 ? -8.810 -8.324 -0.530 1.00 93.81 90 TYR A CA 1
ATOM 738 C C . TYR A 1 90 ? -8.373 -9.297 -1.627 1.00 93.81 90 TYR A C 1
ATOM 740 O O . TYR A 1 90 ? -7.446 -8.998 -2.379 1.00 93.81 90 TYR A O 1
ATOM 748 N N . GLN A 1 91 ? -9.067 -10.429 -1.763 1.00 91.00 91 GLN A N 1
ATOM 749 C CA . GLN A 1 91 ? -8.741 -11.440 -2.766 1.00 91.00 91 GLN A CA 1
ATOM 750 C C . GLN A 1 91 ? -8.885 -10.905 -4.189 1.00 91.00 91 GLN A C 1
ATOM 752 O O . GLN A 1 91 ? -7.989 -11.117 -5.008 1.00 91.00 91 GLN A O 1
ATOM 757 N N . LYS A 1 92 ? -9.968 -10.176 -4.478 1.00 89.81 92 LYS A N 1
ATOM 758 C CA . LYS A 1 92 ? -10.200 -9.606 -5.807 1.00 89.81 92 LYS A CA 1
ATOM 759 C C . LYS A 1 92 ? -9.147 -8.559 -6.165 1.00 89.81 92 LYS A C 1
ATOM 761 O O . LYS A 1 92 ? -8.524 -8.658 -7.218 1.00 89.81 92 LYS A O 1
ATOM 766 N N . VAL A 1 93 ? -8.848 -7.637 -5.247 1.00 90.75 93 VAL A N 1
ATOM 767 C CA . VAL A 1 93 ? -7.802 -6.630 -5.469 1.00 90.75 93 VAL A CA 1
ATOM 768 C C . VAL A 1 93 ? -6.427 -7.285 -5.638 1.00 90.75 93 VAL A C 1
ATOM 770 O O . VAL A 1 93 ? -5.670 -6.876 -6.514 1.00 90.75 93 VAL A O 1
ATOM 773 N N . CYS A 1 94 ? -6.092 -8.328 -4.869 1.00 88.38 94 CYS A N 1
ATOM 774 C CA . CYS A 1 94 ? -4.849 -9.087 -5.056 1.00 88.38 94 CYS A CA 1
ATOM 775 C C . CYS A 1 94 ? -4.787 -9.796 -6.419 1.00 88.38 94 CYS A C 1
ATOM 777 O O . CYS A 1 94 ? -3.745 -9.765 -7.071 1.00 88.38 94 CYS A O 1
ATOM 779 N N . LYS A 1 95 ? -5.895 -10.400 -6.869 1.00 85.81 95 LYS A N 1
ATOM 780 C CA . LYS A 1 95 ? -5.992 -11.075 -8.172 1.00 85.81 95 LYS A CA 1
ATOM 781 C C . LYS A 1 95 ? -5.757 -10.108 -9.332 1.00 85.81 95 LYS A C 1
ATOM 783 O O . LYS A 1 95 ? -4.965 -10.403 -10.222 1.00 85.81 95 LYS A O 1
ATOM 788 N N . ASP A 1 96 ? -6.387 -8.941 -9.295 1.00 84.25 96 ASP A N 1
ATOM 789 C CA . ASP A 1 96 ? -6.308 -7.980 -10.399 1.00 84.25 96 ASP A CA 1
ATOM 790 C C . ASP A 1 96 ? -5.027 -7.117 -10.352 1.00 84.25 96 ASP A C 1
ATOM 792 O O . ASP A 1 96 ? -4.696 -6.422 -11.319 1.00 84.25 96 ASP A O 1
ATOM 796 N N . SER A 1 97 ? -4.271 -7.182 -9.247 1.00 79.44 97 SER A N 1
ATOM 797 C CA . SER A 1 97 ? -3.005 -6.459 -9.057 1.00 79.44 97 SER A CA 1
ATOM 798 C C . SER A 1 97 ? -1.736 -7.251 -9.407 1.00 79.44 97 SER A C 1
ATOM 800 O O . SER A 1 97 ? -0.638 -6.752 -9.177 1.00 79.44 97 SER A O 1
ATOM 802 N N . ASN A 1 98 ? -1.854 -8.470 -9.956 1.00 70.38 98 ASN A N 1
ATOM 803 C CA . ASN A 1 98 ? -0.732 -9.410 -10.145 1.00 70.38 98 ASN A CA 1
ATOM 804 C C . ASN A 1 98 ? 0.067 -9.685 -8.852 1.00 70.38 98 ASN A C 1
ATOM 806 O O . ASN A 1 98 ? 1.244 -10.048 -8.899 1.00 70.38 98 ASN A O 1
ATOM 810 N N . ASN A 1 99 ? -0.547 -9.502 -7.680 1.00 67.19 99 ASN A N 1
ATOM 811 C CA . ASN A 1 99 ? 0.117 -9.772 -6.414 1.00 67.19 99 ASN A CA 1
ATOM 812 C C . ASN A 1 99 ? 0.253 -11.290 -6.232 1.00 67.19 99 ASN A C 1
ATOM 814 O O . ASN A 1 99 ? -0.719 -12.019 -6.395 1.00 67.19 99 ASN A O 1
ATOM 818 N N . THR A 1 100 ? 1.442 -11.772 -5.868 1.00 63.72 100 THR A N 1
ATOM 819 C CA . THR A 1 100 ? 1.734 -13.213 -5.757 1.00 63.72 100 THR A CA 1
ATOM 820 C C . THR A 1 100 ? 1.006 -13.900 -4.603 1.00 63.72 100 THR A C 1
ATOM 822 O O . THR A 1 100 ? 0.963 -15.128 -4.546 1.00 63.72 100 THR A O 1
ATOM 825 N N . TYR A 1 101 ? 0.446 -13.137 -3.660 1.00 65.00 101 TYR A N 1
ATOM 826 C CA . TYR A 1 101 ? -0.269 -13.695 -2.520 1.00 65.00 101 TYR A CA 1
ATOM 827 C C . TYR A 1 101 ? -1.789 -13.629 -2.692 1.00 65.00 101 TYR A C 1
ATOM 829 O O . TYR A 1 101 ? -2.398 -12.560 -2.634 1.00 65.00 101 TYR A O 1
ATOM 837 N N . HIS A 1 102 ? -2.393 -14.813 -2.788 1.00 70.75 102 HIS A N 1
ATOM 838 C CA . HIS A 1 102 ? -3.833 -15.032 -2.719 1.00 70.75 102 HIS A CA 1
ATOM 839 C C . HIS A 1 102 ? -4.117 -15.865 -1.473 1.00 70.75 102 HIS A C 1
ATOM 841 O O . HIS A 1 102 ? -3.796 -17.050 -1.407 1.00 70.75 102 HIS A O 1
ATOM 847 N N . GLY A 1 103 ? -4.654 -15.232 -0.441 1.00 81.50 103 GLY A N 1
ATOM 848 C CA . GLY A 1 103 ? -4.998 -15.915 0.793 1.00 81.50 103 GLY A CA 1
ATOM 849 C C . GLY A 1 103 ? -6.036 -15.131 1.576 1.00 81.50 103 GLY A C 1
ATOM 850 O O . GLY A 1 103 ? -6.273 -13.958 1.271 1.00 81.50 103 GLY A O 1
ATOM 851 N N . PRO A 1 104 ? -6.654 -15.770 2.578 1.00 87.31 104 PRO A N 1
ATOM 852 C CA . PRO A 1 104 ? -7.742 -15.158 3.303 1.00 87.31 104 PRO A CA 1
ATOM 853 C C . PRO A 1 104 ? -7.265 -13.976 4.147 1.00 87.31 104 PRO A C 1
ATOM 855 O O . PRO A 1 104 ? -6.179 -14.014 4.746 1.00 87.31 104 PRO A O 1
ATOM 858 N N . TRP A 1 105 ? -8.116 -12.959 4.271 1.00 92.31 105 TRP A N 1
ATOM 859 C CA . TRP A 1 105 ? -7.884 -11.839 5.174 1.00 92.31 105 TRP A CA 1
ATOM 860 C C . TRP A 1 105 ? -7.795 -12.333 6.627 1.00 92.31 105 TRP A C 1
ATOM 862 O O . TRP A 1 105 ? -8.772 -12.775 7.246 1.00 92.31 105 TRP A O 1
ATOM 872 N N . SER A 1 106 ? -6.575 -12.298 7.157 1.00 89.31 106 SER A N 1
ATOM 873 C CA . SER A 1 106 ? -6.173 -12.817 8.466 1.00 89.31 106 SER A CA 1
ATOM 874 C C . SER A 1 106 ? -4.917 -12.092 8.941 1.00 89.31 106 SER A C 1
ATOM 876 O O . SER A 1 106 ? -4.243 -11.445 8.142 1.00 89.31 106 SER A O 1
ATOM 878 N N . GLU A 1 107 ? -4.527 -12.247 10.207 1.00 84.00 107 GLU A N 1
ATOM 879 C CA . GLU A 1 107 ? -3.320 -11.597 10.743 1.00 84.00 107 GLU A CA 1
ATOM 880 C C . GLU A 1 107 ? -2.033 -11.895 9.946 1.00 84.00 107 GLU A C 1
ATOM 882 O O . GLU A 1 107 ? -1.089 -11.103 9.955 1.00 84.00 107 GLU A O 1
ATOM 887 N N . LYS A 1 108 ? -2.005 -13.002 9.188 1.00 83.19 108 LYS A N 1
ATOM 888 C CA . LYS A 1 108 ? -0.885 -13.389 8.319 1.00 83.19 108 LYS A CA 1
ATOM 889 C C . LYS A 1 108 ? -0.588 -12.348 7.237 1.00 83.19 108 LYS A C 1
ATOM 891 O O . LYS A 1 108 ? 0.560 -12.273 6.796 1.00 83.19 108 LYS A O 1
ATOM 896 N N . VAL A 1 109 ? -1.569 -11.527 6.839 1.00 85.38 109 VAL A N 1
ATOM 897 C CA . VAL A 1 109 ? -1.364 -10.446 5.857 1.00 85.38 109 VAL A CA 1
ATOM 898 C C . VAL A 1 109 ? -0.361 -9.408 6.355 1.00 85.38 109 VAL A C 1
ATOM 900 O O . VAL A 1 109 ? 0.356 -8.824 5.552 1.00 85.38 109 VAL A O 1
ATOM 903 N N . LEU A 1 110 ? -0.213 -9.228 7.672 1.00 81.69 110 LEU A N 1
ATOM 904 C CA . LEU A 1 110 ? 0.790 -8.318 8.232 1.00 81.69 110 LEU A CA 1
ATOM 905 C C . LEU A 1 110 ? 2.212 -8.792 7.918 1.00 81.69 110 LEU A C 1
ATOM 907 O O . LEU A 1 110 ? 3.073 -7.976 7.612 1.00 81.69 110 LEU A O 1
ATOM 911 N N . GLY A 1 111 ? 2.422 -10.113 7.846 1.00 75.38 111 GLY A N 1
ATOM 912 C CA . GLY A 1 111 ? 3.618 -10.765 7.295 1.00 75.38 111 GLY A CA 1
ATOM 913 C C . GLY A 1 111 ? 3.965 -10.369 5.855 1.00 75.38 111 GLY A C 1
ATOM 914 O O . GLY A 1 111 ? 5.055 -10.679 5.381 1.00 75.38 111 GLY A O 1
ATOM 915 N N . LYS A 1 112 ? 3.035 -9.722 5.144 1.00 74.56 112 LYS A N 1
ATOM 916 C CA . LYS A 1 112 ? 3.098 -9.422 3.710 1.00 74.56 112 LYS A CA 1
ATOM 917 C C . LYS A 1 112 ? 3.210 -7.929 3.409 1.00 74.56 112 LYS A C 1
ATOM 919 O O . LYS A 1 112 ? 3.025 -7.530 2.261 1.00 74.56 112 LYS A O 1
ATOM 924 N N . LEU A 1 113 ? 3.586 -7.110 4.394 1.00 75.94 113 LEU A N 1
ATOM 925 C CA . LEU A 1 113 ? 4.010 -5.713 4.207 1.00 75.94 113 LEU A CA 1
ATOM 926 C C . LEU A 1 113 ? 5.409 -5.657 3.555 1.00 75.94 113 LEU A C 1
ATOM 928 O O . LEU A 1 113 ? 6.384 -5.194 4.151 1.00 75.94 113 LEU A O 1
ATOM 932 N N . LEU A 1 114 ? 5.505 -6.237 2.356 1.00 78.31 114 LEU A N 1
ATOM 933 C CA . LEU A 1 114 ? 6.736 -6.489 1.603 1.00 78.31 114 LEU A CA 1
ATOM 934 C C . LEU A 1 114 ? 6.870 -5.574 0.388 1.00 78.31 114 LEU A C 1
ATOM 936 O O . LEU A 1 114 ? 7.990 -5.286 -0.021 1.00 78.31 114 LEU A O 1
ATOM 940 N N . THR A 1 115 ? 5.749 -5.114 -0.175 1.00 84.06 115 THR A N 1
ATOM 941 C CA . THR A 1 115 ? 5.736 -4.153 -1.279 1.00 84.06 115 THR A CA 1
ATOM 942 C C . THR A 1 115 ? 4.956 -2.900 -0.876 1.00 84.06 115 THR A C 1
ATOM 944 O O . THR A 1 115 ? 4.092 -2.961 0.012 1.00 84.06 115 THR A O 1
ATOM 947 N N . PRO A 1 116 ? 5.226 -1.745 -1.509 1.00 87.75 116 PRO A N 1
ATOM 948 C CA . PRO A 1 116 ? 4.418 -0.547 -1.325 1.00 87.75 116 PRO A CA 1
ATOM 949 C C . PRO A 1 116 ? 2.935 -0.788 -1.602 1.00 87.75 116 PRO A C 1
ATOM 951 O O . PRO A 1 116 ? 2.094 -0.348 -0.819 1.00 87.75 116 PRO A O 1
ATOM 954 N N . PHE A 1 117 ? 2.602 -1.535 -2.658 1.00 89.31 117 PHE A N 1
ATOM 955 C CA . PHE A 1 117 ? 1.216 -1.855 -2.979 1.00 89.31 117 PHE A CA 1
ATOM 956 C C . PHE A 1 117 ? 0.545 -2.688 -1.887 1.00 89.31 117 PHE A C 1
ATOM 958 O O . PHE A 1 117 ? -0.493 -2.275 -1.370 1.00 89.31 117 PHE A O 1
ATOM 965 N N . SER A 1 118 ? 1.140 -3.821 -1.484 1.00 88.44 118 SER A N 1
ATOM 966 C CA . SER A 1 118 ? 0.524 -4.692 -0.474 1.00 88.44 118 SER A CA 1
ATOM 967 C C . SER A 1 118 ? 0.342 -3.955 0.850 1.00 88.44 118 SER A C 1
ATOM 969 O O . SER A 1 118 ? -0.685 -4.100 1.513 1.00 88.44 118 SER A O 1
ATOM 971 N N . SER A 1 119 ? 1.304 -3.098 1.196 1.00 90.12 119 SER A N 1
ATOM 972 C CA . SER A 1 119 ? 1.252 -2.298 2.412 1.00 90.12 119 SER A CA 1
ATOM 973 C C . SER A 1 119 ? 0.135 -1.265 2.357 1.00 90.12 119 SER A C 1
ATOM 975 O O . SER A 1 119 ? -0.647 -1.161 3.301 1.00 90.12 119 SER A O 1
ATOM 977 N N . ASN A 1 120 ? -0.004 -0.545 1.241 1.00 93.06 120 ASN A N 1
ATOM 978 C CA . ASN A 1 120 ? -1.089 0.418 1.060 1.00 93.06 120 ASN A CA 1
ATOM 979 C C . ASN A 1 120 ? -2.470 -0.247 1.012 1.00 93.06 120 ASN A C 1
ATOM 981 O O . ASN A 1 120 ? -3.404 0.296 1.594 1.00 93.06 120 ASN A O 1
ATOM 985 N N . LEU A 1 121 ? -2.601 -1.429 0.401 1.00 93.19 121 LEU A N 1
ATOM 986 C CA . LEU A 1 121 ? -3.835 -2.220 0.430 1.00 93.19 121 LEU A CA 1
ATOM 987 C C . LEU A 1 121 ? -4.223 -2.596 1.866 1.00 93.19 121 LEU A C 1
ATOM 989 O O . LEU A 1 121 ? -5.341 -2.319 2.299 1.00 93.19 121 LEU A O 1
ATOM 993 N N . ILE A 1 122 ? -3.286 -3.172 2.625 1.00 92.44 122 ILE A N 1
ATOM 994 C CA . ILE A 1 122 ? -3.517 -3.563 4.022 1.00 92.44 122 ILE A CA 1
ATOM 995 C C . ILE A 1 122 ? -3.870 -2.335 4.870 1.00 92.44 122 ILE A C 1
ATOM 997 O O . ILE A 1 122 ? -4.857 -2.361 5.604 1.00 92.44 122 ILE A O 1
ATOM 1001 N N . GLY A 1 123 ? -3.120 -1.239 4.729 1.00 93.94 123 GLY A N 1
ATOM 1002 C CA . GLY A 1 123 ? -3.386 0.015 5.431 1.00 93.94 123 GLY A CA 1
ATOM 1003 C C . GLY A 1 123 ? -4.767 0.595 5.114 1.00 93.94 123 GLY A C 1
ATOM 1004 O O . GLY A 1 123 ? -5.497 0.964 6.034 1.00 93.94 123 GLY A O 1
ATOM 1005 N N . ALA A 1 124 ? -5.162 0.615 3.838 1.00 95.50 124 ALA A N 1
ATOM 1006 C CA . ALA A 1 124 ? -6.464 1.112 3.401 1.00 95.50 124 ALA A CA 1
ATOM 1007 C C . ALA A 1 124 ? -7.627 0.272 3.952 1.00 95.50 124 ALA A C 1
ATOM 1009 O O . ALA A 1 124 ? -8.642 0.836 4.374 1.00 95.50 124 ALA A O 1
ATOM 1010 N N . ILE A 1 125 ? -7.480 -1.057 3.984 1.00 95.88 125 ILE A N 1
ATOM 1011 C CA . ILE A 1 125 ? -8.477 -1.963 4.567 1.00 95.88 125 ILE A CA 1
ATOM 1012 C C . ILE A 1 125 ? -8.576 -1.745 6.076 1.00 95.88 125 ILE A C 1
ATOM 1014 O O . ILE A 1 125 ? -9.672 -1.495 6.573 1.00 95.88 125 ILE A O 1
ATOM 1018 N N . MET A 1 126 ? -7.452 -1.769 6.802 1.00 94.06 126 MET A N 1
ATOM 1019 C CA . MET A 1 126 ? -7.446 -1.555 8.255 1.00 94.06 126 MET A CA 1
ATOM 1020 C C . MET A 1 126 ? -8.078 -0.208 8.622 1.00 94.06 126 MET A C 1
ATOM 1022 O O . MET A 1 126 ? -8.921 -0.127 9.510 1.00 94.06 126 MET A O 1
ATOM 1026 N N . GLU A 1 127 ? -7.735 0.857 7.906 1.00 94.88 127 GLU A N 1
ATOM 1027 C CA . GLU A 1 127 ? -8.357 2.159 8.118 1.00 94.88 127 GLU A CA 1
ATOM 1028 C C . GLU A 1 127 ? -9.877 2.129 7.909 1.00 94.88 127 GLU A C 1
ATOM 1030 O O . GLU A 1 127 ? -10.625 2.685 8.710 1.00 94.88 127 GLU A O 1
ATOM 1035 N N . SER A 1 128 ? -10.343 1.476 6.845 1.00 95.12 128 SER A N 1
ATOM 1036 C CA . SER A 1 128 ? -11.770 1.432 6.511 1.00 95.12 128 SER A CA 1
ATOM 1037 C C . SER A 1 128 ? -12.563 0.590 7.516 1.00 95.12 128 SER A C 1
ATOM 1039 O O . SER A 1 128 ? -13.648 0.997 7.926 1.00 95.12 128 SER A O 1
ATOM 1041 N N . ILE A 1 129 ? -11.989 -0.524 7.990 1.00 93.12 129 ILE A N 1
ATOM 1042 C CA . ILE A 1 129 ? -12.530 -1.322 9.103 1.00 93.12 129 ILE A CA 1
ATOM 1043 C C . ILE A 1 129 ? -12.660 -0.459 10.359 1.00 93.12 129 ILE A C 1
ATOM 1045 O O . ILE A 1 129 ? -13.713 -0.440 10.996 1.00 93.12 129 ILE A O 1
ATOM 1049 N N . TRP A 1 130 ? -11.607 0.287 10.698 1.00 91.19 130 TRP A N 1
ATOM 1050 C CA . TRP A 1 130 ? -11.592 1.140 11.882 1.00 91.19 130 TRP A CA 1
ATOM 1051 C C . TRP A 1 130 ? -12.649 2.245 11.823 1.00 91.19 130 TRP A C 1
ATOM 1053 O O . TRP A 1 130 ? -13.356 2.473 12.805 1.00 91.19 130 TRP A O 1
ATOM 1063 N N . TYR A 1 131 ? -12.785 2.919 10.678 1.00 90.38 131 TYR A N 1
ATOM 1064 C CA . TYR A 1 131 ? -13.815 3.942 10.499 1.00 90.38 131 TYR A CA 1
ATOM 1065 C C . TYR A 1 131 ? -15.221 3.360 10.600 1.00 90.38 131 TYR A C 1
ATOM 1067 O O . TYR A 1 131 ? -16.015 3.879 11.383 1.00 90.38 131 TYR A O 1
ATOM 1075 N N . ARG A 1 132 ? -15.496 2.242 9.915 1.00 89.25 132 ARG A N 1
ATOM 1076 C CA . ARG A 1 132 ? -16.796 1.564 10.001 1.00 89.25 132 ARG A CA 1
ATOM 1077 C C . ARG A 1 132 ? -17.135 1.175 11.438 1.00 89.25 132 ARG A C 1
ATOM 1079 O O . ARG A 1 132 ? -18.239 1.445 11.896 1.00 89.25 132 ARG A O 1
ATOM 1086 N N . ARG A 1 133 ? -16.190 0.577 12.173 1.00 86.00 133 ARG A N 1
ATOM 1087 C CA . ARG A 1 133 ? -16.385 0.221 13.589 1.00 86.00 133 ARG A CA 1
ATOM 1088 C C . ARG A 1 133 ? -16.783 1.440 14.421 1.00 86.00 133 ARG A C 1
ATOM 1090 O O . ARG A 1 133 ? -17.686 1.343 15.246 1.00 86.00 133 ARG A O 1
ATOM 1097 N N . ASN A 1 134 ? -16.132 2.584 14.211 1.00 86.19 134 ASN A N 1
ATOM 1098 C CA . ASN A 1 134 ? -16.460 3.796 14.960 1.00 86.19 134 ASN A CA 1
ATOM 1099 C C . ASN A 1 134 ? -17.829 4.365 14.574 1.00 86.19 134 ASN A C 1
ATOM 1101 O O . ASN A 1 134 ? -18.565 4.758 15.465 1.00 86.19 134 ASN A O 1
ATOM 1105 N N . GLN A 1 135 ? -18.203 4.363 13.293 1.00 87.31 135 GLN A N 1
ATOM 1106 C CA . GLN A 1 135 ? -19.531 4.817 12.853 1.00 87.31 135 GLN A CA 1
ATOM 1107 C C . GLN A 1 135 ? -20.661 3.991 13.474 1.00 87.31 135 GLN A C 1
ATOM 1109 O O . GLN A 1 135 ? -21.602 4.559 14.021 1.00 87.31 135 GLN A O 1
ATOM 1114 N N . ILE A 1 136 ? -20.514 2.663 13.497 1.00 84.06 136 ILE A N 1
ATOM 1115 C CA . ILE A 1 136 ? -21.483 1.757 14.130 1.00 84.06 136 ILE A CA 1
ATOM 1116 C C . ILE A 1 136 ? -21.620 2.061 15.629 1.00 84.06 136 ILE A C 1
ATOM 1118 O O . ILE A 1 136 ? -22.728 2.063 16.161 1.00 84.06 136 ILE A O 1
ATOM 11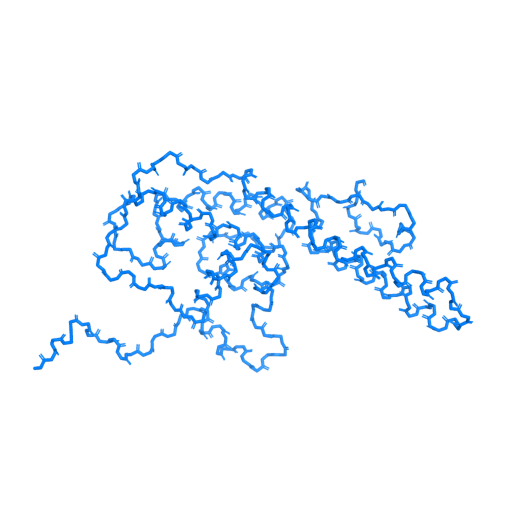22 N N . LYS A 1 137 ? -20.511 2.373 16.313 1.00 77.06 137 LYS A N 1
ATOM 1123 C CA . LYS A 1 137 ? -20.533 2.791 17.726 1.00 77.06 137 LYS A CA 1
ATOM 1124 C C . LYS A 1 137 ? -21.315 4.098 17.945 1.00 77.06 137 LYS A C 1
ATOM 1126 O O . LYS A 1 137 ? -21.854 4.302 19.026 1.00 77.06 137 LYS A O 1
ATOM 1131 N N . PHE A 1 138 ? -21.411 4.955 16.928 1.00 77.81 138 PHE A N 1
ATOM 1132 C CA . PHE A 1 138 ? -22.195 6.195 16.939 1.00 77.81 138 PHE A CA 1
ATOM 1133 C C . PHE A 1 138 ? -23.548 6.060 16.205 1.00 77.81 138 PHE A C 1
ATOM 1135 O O . PHE A 1 138 ? -24.088 7.055 15.732 1.00 77.81 138 PHE A O 1
ATOM 1142 N N . ASN A 1 139 ? -24.109 4.843 16.143 1.00 74.12 139 ASN A N 1
ATOM 1143 C CA . ASN A 1 139 ? -25.421 4.513 15.560 1.00 74.12 139 ASN A CA 1
ATOM 1144 C C . ASN A 1 139 ? -25.573 4.746 14.043 1.00 74.12 139 ASN A C 1
ATOM 1146 O O . ASN A 1 139 ? -26.696 4.794 13.542 1.00 74.12 139 ASN A O 1
ATOM 1150 N N . ASP A 1 140 ? -24.476 4.806 13.286 1.00 74.25 140 ASP A N 1
ATOM 1151 C CA . ASP A 1 140 ? -24.514 4.743 11.821 1.00 74.25 140 ASP A CA 1
ATOM 1152 C C . ASP A 1 140 ? -24.180 3.323 11.331 1.00 74.25 140 ASP A C 1
ATOM 1154 O O . ASP A 1 140 ? -23.018 2.919 11.234 1.00 74.25 140 ASP A O 1
ATOM 1158 N N . ASN A 1 141 ? -25.226 2.558 11.003 1.00 69.94 141 ASN A N 1
ATOM 1159 C CA . ASN A 1 141 ? -25.118 1.189 10.484 1.00 69.94 141 ASN A CA 1
ATOM 1160 C C . ASN A 1 141 ? -25.082 1.106 8.949 1.00 69.94 141 ASN A C 1
ATOM 1162 O O . ASN A 1 141 ? -25.037 0.004 8.398 1.00 69.94 141 ASN A O 1
ATOM 1166 N N . THR A 1 142 ? -25.109 2.237 8.240 1.00 72.50 142 THR A N 1
ATOM 1167 C CA . THR A 1 142 ? -25.282 2.244 6.777 1.00 72.50 142 THR A CA 1
ATOM 1168 C C . THR A 1 142 ? -23.973 2.075 6.008 1.00 72.50 142 THR A C 1
ATOM 1170 O O . THR A 1 142 ? -23.974 1.658 4.849 1.00 72.50 142 THR A O 1
ATOM 1173 N N . THR A 1 143 ? -22.830 2.355 6.640 1.00 78.75 143 THR A N 1
ATOM 1174 C CA . THR A 1 143 ? -21.556 2.431 5.918 1.00 78.75 143 THR A CA 1
ATOM 1175 C C . THR A 1 143 ? -21.005 1.049 5.560 1.00 78.75 143 THR A C 1
ATOM 1177 O O . THR A 1 143 ? -20.440 0.341 6.398 1.00 78.75 143 THR A O 1
ATOM 1180 N N . ILE A 1 144 ? -21.104 0.673 4.281 1.00 87.31 144 ILE A N 1
ATOM 1181 C CA . ILE A 1 144 ? -20.486 -0.526 3.697 1.00 87.31 144 ILE A CA 1
ATOM 1182 C C . ILE A 1 144 ? -19.103 -0.192 3.141 1.00 87.31 144 ILE A C 1
ATOM 1184 O O . ILE A 1 144 ? -18.946 0.749 2.367 1.00 87.31 144 ILE A O 1
ATOM 1188 N N . ILE A 1 145 ? -18.098 -0.984 3.528 1.00 93.25 145 ILE A N 1
ATOM 1189 C CA . ILE A 1 145 ? -16.764 -0.910 2.924 1.00 93.25 145 ILE A CA 1
ATOM 1190 C C . ILE A 1 145 ? -16.872 -1.543 1.543 1.00 93.25 145 ILE A C 1
ATOM 1192 O O . ILE A 1 145 ? -17.167 -2.732 1.441 1.00 93.25 145 ILE A O 1
ATOM 1196 N N . THR A 1 146 ? -16.653 -0.763 0.493 1.00 94.06 146 THR A N 1
ATOM 1197 C CA . THR A 1 146 ? -16.764 -1.252 -0.886 1.00 94.06 146 THR A CA 1
ATOM 1198 C C . THR A 1 146 ? -15.397 -1.412 -1.538 1.00 94.06 146 THR A C 1
ATOM 1200 O O . THR A 1 146 ? -14.426 -0.738 -1.187 1.00 94.06 146 THR A O 1
ATOM 1203 N N . GLU A 1 147 ? -15.325 -2.287 -2.538 1.00 93.88 147 GLU A N 1
ATOM 1204 C CA . GLU A 1 147 ? -14.132 -2.476 -3.367 1.00 93.88 147 GLU A CA 1
ATOM 1205 C C . GLU A 1 147 ? -13.655 -1.153 -3.986 1.00 93.88 147 GLU A C 1
ATOM 1207 O O . GLU A 1 147 ? -12.481 -0.803 -3.875 1.00 93.88 147 GLU A O 1
ATOM 1212 N N . ASN A 1 148 ? -14.578 -0.365 -4.549 1.00 93.44 148 ASN A N 1
ATOM 1213 C CA . ASN A 1 148 ? -14.270 0.920 -5.180 1.00 93.44 148 ASN A CA 1
ATOM 1214 C C . ASN A 1 148 ? -13.621 1.913 -4.207 1.00 93.44 148 ASN A C 1
ATOM 1216 O O . ASN A 1 148 ? -12.682 2.615 -4.583 1.00 93.44 148 ASN A O 1
ATOM 1220 N N . GLN A 1 149 ? -14.071 1.952 -2.947 1.00 93.94 149 GLN A N 1
ATOM 1221 C CA . GLN A 1 149 ? -13.450 2.793 -1.919 1.00 93.94 149 GLN A CA 1
ATOM 1222 C C . GLN A 1 149 ? -12.000 2.372 -1.646 1.00 93.94 149 GLN A C 1
ATOM 1224 O O . GLN A 1 149 ? -11.120 3.230 -1.534 1.00 93.94 149 GLN A O 1
ATOM 1229 N N . ILE A 1 150 ? -11.734 1.066 -1.561 1.00 94.88 150 ILE A N 1
ATOM 1230 C CA . ILE A 1 150 ? -10.383 0.537 -1.338 1.00 94.88 150 ILE A CA 1
ATOM 1231 C C . ILE A 1 150 ? -9.487 0.809 -2.551 1.00 94.88 150 ILE A C 1
ATOM 1233 O O . ILE A 1 150 ? -8.395 1.357 -2.387 1.00 94.88 150 ILE A O 1
ATOM 1237 N N . ILE A 1 151 ? -9.963 0.523 -3.767 1.00 93.12 151 ILE A N 1
ATOM 1238 C CA . ILE A 1 151 ? -9.236 0.805 -5.013 1.00 93.12 151 ILE A CA 1
ATOM 1239 C C . ILE A 1 151 ? -8.893 2.294 -5.109 1.00 93.12 151 ILE A C 1
ATOM 1241 O O . ILE A 1 151 ? -7.755 2.637 -5.424 1.00 93.12 151 ILE A O 1
ATOM 1245 N N . HIS A 1 152 ? -9.834 3.186 -4.787 1.00 93.44 152 HIS A N 1
ATOM 1246 C CA . HIS A 1 152 ? -9.603 4.632 -4.801 1.00 93.44 152 HIS A CA 1
ATOM 1247 C C . HIS A 1 152 ? -8.481 5.062 -3.851 1.00 93.44 152 HIS A C 1
ATOM 1249 O O . HIS A 1 152 ? -7.596 5.826 -4.239 1.00 93.44 152 HIS A O 1
ATOM 1255 N N . LYS A 1 153 ? -8.465 4.541 -2.616 1.00 94.12 153 LYS A N 1
ATOM 1256 C CA . LYS A 1 153 ? -7.389 4.825 -1.650 1.00 94.12 153 LYS A CA 1
ATOM 1257 C C . LYS A 1 153 ? -6.026 4.364 -2.167 1.00 94.12 153 LYS A C 1
ATOM 1259 O O . LYS A 1 153 ? -5.042 5.088 -2.029 1.00 94.12 153 LYS A O 1
ATOM 1264 N N . ILE A 1 154 ? -5.969 3.194 -2.796 1.00 92.25 154 ILE A N 1
ATOM 1265 C CA . ILE A 1 154 ? -4.717 2.652 -3.331 1.00 92.25 154 ILE A CA 1
ATOM 1266 C C . ILE A 1 154 ? -4.276 3.425 -4.585 1.00 92.25 154 ILE A C 1
ATOM 1268 O O . ILE A 1 154 ? -3.086 3.685 -4.734 1.00 92.25 154 ILE A O 1
ATOM 1272 N N . LYS A 1 155 ? -5.204 3.888 -5.439 1.00 91.62 155 LYS A N 1
ATOM 1273 C CA . LYS A 1 155 ? -4.883 4.755 -6.589 1.00 91.62 155 LYS A CA 1
ATOM 1274 C C . LYS A 1 155 ? -4.273 6.077 -6.128 1.00 91.62 155 LYS A C 1
ATOM 1276 O O . LYS A 1 155 ? -3.223 6.462 -6.626 1.00 91.62 155 LYS A O 1
ATOM 1281 N N . LYS A 1 156 ? -4.837 6.708 -5.093 1.00 92.50 156 LYS A N 1
ATOM 1282 C CA . LYS A 1 156 ? -4.223 7.893 -4.468 1.00 92.50 156 LYS A CA 1
ATOM 1283 C C . LYS A 1 156 ? -2.811 7.613 -3.952 1.00 92.50 156 LYS A C 1
ATOM 1285 O O . LYS A 1 156 ? -1.918 8.439 -4.122 1.00 92.50 156 LYS A O 1
ATOM 1290 N N . ALA A 1 157 ? -2.601 6.453 -3.328 1.00 92.06 157 ALA A N 1
ATOM 1291 C CA . ALA A 1 157 ? -1.288 6.061 -2.829 1.00 92.06 157 ALA A CA 1
ATOM 1292 C C . ALA A 1 157 ? -0.263 5.888 -3.960 1.00 92.06 157 ALA A C 1
ATOM 1294 O O . ALA A 1 157 ? 0.863 6.382 -3.865 1.00 92.06 157 ALA A O 1
ATOM 1295 N N . ARG A 1 158 ? -0.686 5.223 -5.038 1.00 91.50 158 ARG A N 1
ATOM 1296 C CA . ARG A 1 158 ? 0.079 5.048 -6.269 1.00 91.50 158 ARG A CA 1
ATOM 1297 C C . ARG A 1 158 ? 0.467 6.395 -6.865 1.00 91.50 158 ARG A C 1
ATOM 1299 O O . ARG A 1 158 ? 1.642 6.604 -7.141 1.00 91.50 158 ARG A O 1
ATOM 1306 N N . ASP A 1 159 ? -0.491 7.302 -7.031 1.00 91.88 159 ASP A N 1
ATOM 1307 C CA . ASP A 1 159 ? -0.265 8.609 -7.657 1.00 91.88 159 ASP A CA 1
ATOM 1308 C C . ASP A 1 159 ? 0.730 9.443 -6.842 1.00 91.88 159 ASP A C 1
ATOM 1310 O O . ASP A 1 159 ? 1.676 10.007 -7.388 1.00 91.88 159 ASP A O 1
ATOM 1314 N N . ALA A 1 160 ? 0.615 9.414 -5.511 1.00 90.88 160 ALA A N 1
ATOM 1315 C CA . ALA A 1 160 ? 1.566 10.077 -4.624 1.00 90.88 160 ALA A CA 1
ATOM 1316 C C . ALA A 1 160 ? 2.988 9.475 -4.679 1.00 90.88 160 ALA A C 1
ATOM 1318 O O . ALA A 1 160 ? 3.977 10.182 -4.455 1.00 90.88 160 ALA A O 1
ATOM 1319 N N . GLU A 1 161 ? 3.134 8.167 -4.911 1.00 90.62 161 GLU A N 1
ATOM 1320 C CA . GLU A 1 161 ? 4.441 7.529 -5.139 1.00 90.62 161 GLU A CA 1
ATOM 1321 C C . GLU A 1 161 ? 4.978 7.830 -6.546 1.00 90.62 161 GLU A C 1
ATOM 1323 O O . GLU A 1 161 ? 6.178 8.080 -6.707 1.00 90.62 161 GLU A O 1
ATOM 1328 N N . TRP A 1 162 ? 4.102 7.869 -7.551 1.00 92.88 162 TRP A N 1
ATOM 1329 C CA . TRP A 1 162 ? 4.462 8.221 -8.919 1.00 92.88 162 TRP A CA 1
ATOM 1330 C C . TRP A 1 162 ? 4.976 9.650 -9.001 1.00 92.88 162 TRP A C 1
ATOM 1332 O O . TRP A 1 162 ? 6.054 9.870 -9.540 1.00 92.88 162 TRP A O 1
ATOM 1342 N N . ASP A 1 163 ? 4.296 10.610 -8.377 1.00 92.69 163 ASP A N 1
ATOM 1343 C CA . ASP A 1 163 ? 4.739 12.004 -8.358 1.00 92.69 163 ASP A CA 1
ATOM 1344 C C . ASP A 1 163 ? 6.135 12.169 -7.752 1.00 92.69 163 ASP A C 1
ATOM 1346 O O . ASP A 1 163 ? 6.954 12.945 -8.252 1.00 92.69 1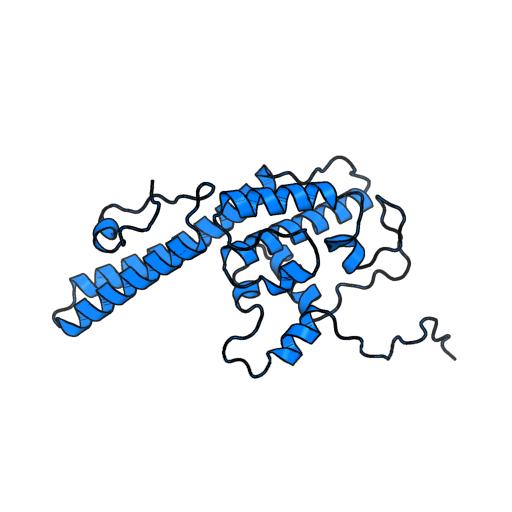63 ASP A O 1
ATOM 1350 N N . ARG A 1 164 ? 6.443 11.413 -6.693 1.00 91.88 164 ARG A N 1
ATOM 1351 C CA . ARG A 1 164 ? 7.784 11.393 -6.092 1.00 91.88 164 ARG A CA 1
ATOM 1352 C C . ARG A 1 164 ? 8.808 10.754 -7.025 1.00 91.88 164 ARG A C 1
ATOM 1354 O O . ARG A 1 164 ? 9.907 11.287 -7.176 1.00 91.88 164 ARG A O 1
ATOM 1361 N N . THR A 1 165 ? 8.449 9.643 -7.662 1.00 92.88 165 THR A N 1
ATOM 1362 C CA . THR A 1 165 ? 9.320 8.923 -8.599 1.00 92.88 165 THR A CA 1
ATOM 1363 C C . THR A 1 165 ? 9.632 9.786 -9.816 1.00 92.88 165 THR A C 1
ATOM 1365 O O . THR A 1 165 ? 10.806 10.000 -10.118 1.00 92.88 165 THR A O 1
ATOM 1368 N N . ARG A 1 166 ? 8.602 10.365 -10.439 1.00 93.69 166 ARG A N 1
ATOM 1369 C CA . ARG A 1 166 ? 8.689 11.282 -11.574 1.00 93.69 166 ARG A CA 1
ATOM 1370 C C . ARG A 1 166 ? 9.624 12.445 -11.271 1.00 93.69 166 ARG A C 1
ATOM 1372 O O . ARG A 1 166 ? 10.609 12.607 -11.977 1.00 93.69 166 ARG A O 1
ATOM 1379 N N . LYS A 1 167 ? 9.413 13.183 -10.175 1.00 95.12 1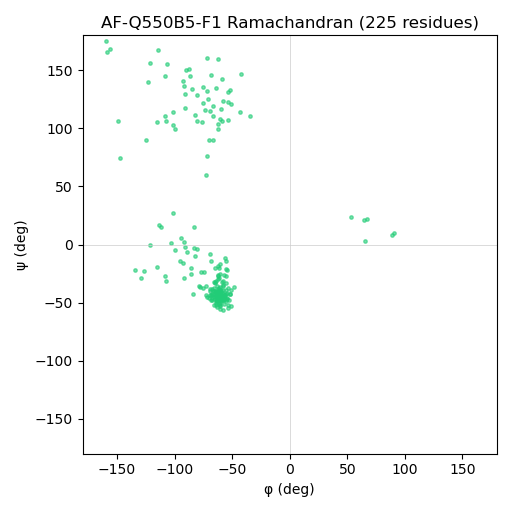67 LYS A N 1
ATOM 1380 C CA . LYS A 1 167 ? 10.278 14.323 -9.803 1.00 95.12 167 LYS A CA 1
ATOM 1381 C C . LYS A 1 167 ? 11.758 13.943 -9.691 1.00 95.12 167 LYS A C 1
ATOM 1383 O O . LYS A 1 167 ? 12.634 14.718 -10.077 1.00 95.12 167 LYS A O 1
ATOM 1388 N N . ILE A 1 168 ? 12.052 12.759 -9.150 1.00 94.19 168 ILE A N 1
ATOM 1389 C CA . ILE A 1 168 ? 13.428 12.265 -9.036 1.00 94.19 168 ILE A CA 1
ATOM 1390 C C . ILE A 1 168 ? 13.987 11.902 -10.412 1.00 94.19 168 ILE A C 1
ATOM 1392 O O . ILE A 1 168 ? 15.111 12.295 -10.721 1.00 94.19 168 ILE A O 1
ATOM 1396 N N . VAL A 1 169 ? 13.216 11.186 -11.230 1.00 94.06 169 VAL A N 1
ATOM 1397 C CA . VAL A 1 169 ? 13.616 10.793 -12.586 1.00 94.06 169 VAL A CA 1
ATOM 1398 C C . VAL A 1 169 ? 13.861 12.023 -13.460 1.00 94.06 169 VAL A C 1
ATOM 1400 O O . VAL A 1 169 ? 14.925 12.121 -14.059 1.00 94.06 169 VAL A O 1
ATOM 1403 N N . GLU A 1 170 ? 12.969 13.015 -13.449 1.00 94.88 170 GLU A N 1
ATOM 1404 C CA . GLU A 1 170 ? 13.154 14.278 -14.178 1.00 94.88 170 GLU A CA 1
ATOM 1405 C C . GLU A 1 170 ? 14.438 14.998 -13.755 1.00 94.88 170 GLU A C 1
ATOM 1407 O O . GLU A 1 170 ? 15.184 15.515 -14.587 1.00 94.88 170 GLU A O 1
ATOM 1412 N N . LYS A 1 171 ? 14.723 15.033 -12.446 1.00 93.94 171 LYS A N 1
ATOM 1413 C CA . LYS A 1 171 ? 15.965 15.621 -11.935 1.00 93.94 171 LYS A CA 1
ATOM 1414 C C . LYS A 1 171 ? 17.186 14.859 -12.447 1.00 93.94 171 LYS A C 1
ATOM 1416 O O . LYS A 1 171 ? 18.159 15.495 -12.843 1.00 93.94 171 LYS A O 1
ATOM 1421 N N . GLN A 1 172 ? 17.147 13.529 -12.425 1.00 92.12 172 GLN A N 1
ATOM 1422 C CA . GLN A 1 172 ? 18.250 12.694 -12.900 1.00 92.12 172 GLN A CA 1
ATOM 1423 C C . GLN A 1 172 ? 18.463 12.840 -14.408 1.00 92.12 172 GLN A C 1
ATOM 1425 O O . GLN A 1 172 ? 19.610 12.953 -14.825 1.00 92.12 172 GLN A O 1
ATOM 1430 N N . LEU A 1 173 ? 17.385 12.924 -15.187 1.00 91.44 173 LEU A N 1
ATOM 1431 C CA . LEU A 1 173 ? 17.426 13.134 -16.631 1.00 91.44 173 LEU A CA 1
ATOM 1432 C C . LEU A 1 173 ? 18.053 14.487 -16.983 1.00 91.44 173 LEU A C 1
ATOM 1434 O O . LEU A 1 173 ? 18.991 14.549 -17.766 1.00 91.44 173 LEU A O 1
ATOM 1438 N N . ARG A 1 174 ? 17.628 15.577 -16.326 1.00 91.31 174 ARG A N 1
ATOM 1439 C CA . ARG A 1 174 ? 18.248 16.902 -16.530 1.00 91.31 174 ARG A CA 1
ATOM 1440 C C . ARG A 1 174 ? 19.743 16.924 -16.213 1.00 91.31 174 ARG A C 1
ATOM 1442 O O . ARG A 1 174 ? 20.469 17.725 -16.788 1.00 91.31 174 ARG A O 1
ATOM 1449 N N . GLN A 1 175 ? 20.184 16.119 -15.250 1.00 90.12 175 GLN A N 1
ATOM 1450 C CA . GLN A 1 175 ? 21.597 16.017 -14.888 1.00 90.12 175 GLN A CA 1
ATOM 1451 C C . GLN A 1 175 ? 22.380 15.154 -15.879 1.00 90.12 175 GLN A C 1
ATOM 1453 O O . GLN A 1 175 ? 23.524 15.472 -16.169 1.00 90.12 175 GLN A O 1
ATOM 1458 N N . GLU A 1 176 ? 21.768 14.089 -16.393 1.00 88.19 176 GLU A N 1
ATOM 1459 C CA . GLU A 1 176 ? 22.342 13.224 -17.425 1.00 88.19 176 GLU A CA 1
ATOM 1460 C C . GLU A 1 176 ? 22.586 14.006 -18.722 1.00 88.19 176 GLU A C 1
ATOM 1462 O O . GLU A 1 176 ? 23.717 14.044 -19.186 1.00 88.19 176 GLU A O 1
ATOM 1467 N N . LEU A 1 177 ? 21.600 14.781 -19.184 1.00 86.81 177 LEU A N 1
ATOM 1468 C CA . LEU A 1 177 ? 21.715 15.635 -20.377 1.00 86.81 177 LEU A CA 1
ATOM 1469 C C . LEU A 1 177 ? 22.782 16.741 -20.281 1.00 86.81 177 LEU A C 1
ATOM 1471 O O . LEU A 1 177 ? 23.168 17.319 -21.292 1.00 86.81 177 LEU A O 1
ATOM 1475 N N . ARG A 1 178 ? 23.225 17.090 -19.068 1.00 90.00 178 ARG A N 1
ATOM 1476 C CA . ARG A 1 178 ? 24.283 18.090 -18.826 1.00 90.00 178 ARG A CA 1
ATOM 1477 C C . ARG A 1 178 ? 25.645 17.453 -18.566 1.00 90.00 178 ARG A C 1
ATOM 1479 O O . ARG A 1 178 ? 26.615 18.172 -18.341 1.00 90.00 178 ARG A O 1
ATOM 1486 N N . CYS A 1 179 ? 25.701 16.130 -18.499 1.00 87.62 179 CYS A N 1
ATOM 1487 C CA . CYS A 1 179 ? 26.892 15.407 -18.114 1.00 87.62 179 CYS A CA 1
ATOM 1488 C C . CYS A 1 179 ? 27.849 15.302 -19.304 1.00 87.62 179 CYS A C 1
ATOM 1490 O O . CYS A 1 179 ? 27.458 14.883 -20.389 1.00 87.62 179 CYS A O 1
ATOM 1492 N N . THR A 1 180 ? 29.106 15.681 -19.095 1.00 87.44 180 THR A N 1
ATOM 1493 C CA . THR A 1 180 ? 30.179 15.525 -20.087 1.00 87.44 180 THR A CA 1
ATOM 1494 C C . THR A 1 180 ? 30.942 14.210 -19.913 1.00 87.44 180 THR A C 1
ATOM 1496 O O . THR A 1 180 ? 31.642 13.779 -20.826 1.00 87.44 180 THR A O 1
ATOM 1499 N N . ASP A 1 181 ? 30.797 13.552 -18.759 1.00 90.44 181 ASP A N 1
ATOM 1500 C CA . ASP A 1 181 ? 31.418 12.267 -18.450 1.00 9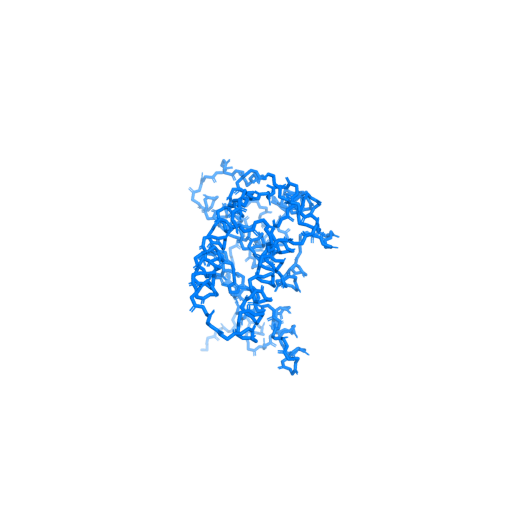0.44 181 ASP A CA 1
ATOM 1501 C C . ASP A 1 181 ? 30.488 11.105 -18.844 1.00 90.44 181 ASP A C 1
ATOM 1503 O O . ASP A 1 181 ? 29.397 10.914 -18.298 1.00 90.44 181 ASP A O 1
ATOM 1507 N N . ASN A 1 182 ? 30.951 10.274 -19.777 1.00 88.56 182 ASN A N 1
ATOM 1508 C CA . ASN A 1 182 ? 30.187 9.134 -20.278 1.00 88.56 182 ASN A CA 1
ATOM 1509 C C . ASN A 1 182 ? 29.853 8.102 -19.179 1.00 88.56 182 ASN A C 1
ATOM 1511 O O . ASN A 1 182 ? 28.754 7.549 -19.142 1.00 88.56 182 ASN A O 1
ATOM 1515 N N . ARG A 1 183 ? 30.770 7.846 -18.236 1.00 90.81 183 ARG A N 1
ATOM 1516 C CA . ARG A 1 183 ? 30.544 6.899 -17.132 1.00 90.81 183 ARG A CA 1
ATOM 1517 C C . ARG A 1 183 ? 29.456 7.413 -16.197 1.00 90.81 183 ARG A C 1
ATOM 1519 O O . ARG A 1 183 ? 28.623 6.632 -15.727 1.00 90.81 183 ARG A O 1
ATOM 1526 N N . GLU A 1 184 ? 29.450 8.710 -15.917 1.00 90.50 184 GLU A N 1
ATOM 1527 C CA . GLU A 1 184 ? 28.405 9.328 -15.108 1.00 90.50 184 GLU A CA 1
ATOM 1528 C C . GLU A 1 184 ? 27.044 9.314 -15.833 1.00 90.50 184 GLU A C 1
ATOM 1530 O O . GLU A 1 184 ? 26.050 8.921 -15.210 1.00 90.50 184 GLU A O 1
ATOM 1535 N N . SER A 1 185 ? 26.985 9.625 -17.135 1.00 89.00 185 SER A N 1
ATOM 1536 C CA . SER A 1 185 ? 25.752 9.495 -17.936 1.00 89.00 185 SER A CA 1
ATOM 1537 C C . SER A 1 185 ? 25.195 8.060 -17.910 1.00 89.00 185 SER A C 1
ATOM 1539 O O . SER A 1 185 ? 24.018 7.854 -17.584 1.00 89.00 185 SER A O 1
ATOM 1541 N N . ILE A 1 186 ? 26.041 7.042 -18.118 1.00 89.94 186 ILE A N 1
ATOM 1542 C CA . ILE A 1 186 ? 25.645 5.623 -18.044 1.00 89.94 186 ILE A CA 1
ATOM 1543 C C . ILE A 1 186 ? 25.069 5.283 -16.662 1.00 89.94 186 ILE A C 1
ATOM 1545 O O . ILE A 1 186 ? 24.000 4.672 -16.555 1.00 89.94 186 ILE A O 1
ATOM 1549 N N . ASN A 1 187 ? 25.735 5.712 -15.585 1.00 90.94 187 ASN A N 1
ATOM 1550 C CA . ASN A 1 187 ? 25.273 5.475 -14.215 1.00 90.94 187 ASN A CA 1
ATOM 1551 C C . ASN A 1 187 ? 23.911 6.131 -13.938 1.00 90.94 187 ASN A C 1
ATOM 1553 O O . ASN A 1 187 ? 23.062 5.543 -13.253 1.00 90.94 187 ASN A O 1
ATOM 1557 N N . ARG A 1 188 ? 23.682 7.334 -14.474 1.00 89.88 188 ARG A N 1
ATOM 1558 C CA . ARG A 1 188 ? 22.413 8.065 -14.353 1.00 89.88 188 ARG A CA 1
ATOM 1559 C C . ARG A 1 188 ? 21.302 7.376 -15.129 1.00 89.88 188 ARG A C 1
ATOM 1561 O O . ARG A 1 188 ? 20.260 7.093 -14.539 1.00 89.88 188 ARG A O 1
ATOM 1568 N N . THR A 1 189 ? 21.559 7.001 -16.377 1.00 90.38 189 THR A N 1
ATOM 1569 C CA . THR A 1 189 ? 20.639 6.216 -17.209 1.00 90.38 189 THR A CA 1
ATOM 1570 C C . THR A 1 189 ? 20.243 4.913 -16.513 1.00 90.38 189 THR A C 1
ATOM 1572 O O . THR A 1 189 ? 19.056 4.624 -16.356 1.00 90.38 189 THR A O 1
ATOM 1575 N N . ALA A 1 190 ? 21.211 4.159 -15.985 1.00 91.12 190 ALA A N 1
ATOM 1576 C CA . ALA A 1 190 ? 20.944 2.940 -15.224 1.00 91.12 190 ALA A CA 1
ATOM 1577 C C . ALA A 1 190 ? 20.168 3.205 -13.919 1.00 91.12 190 ALA A C 1
ATOM 1579 O O . ALA A 1 190 ? 19.413 2.353 -13.451 1.00 91.12 190 ALA A O 1
ATOM 1580 N N . SER A 1 191 ? 20.350 4.366 -13.282 1.00 92.50 191 SER A N 1
ATOM 1581 C CA . SER A 1 191 ? 19.564 4.762 -12.107 1.00 92.50 191 SER A CA 1
ATOM 1582 C C . SER A 1 191 ? 18.107 5.061 -12.465 1.00 92.50 191 SER A C 1
ATOM 1584 O O . SER A 1 191 ? 17.216 4.599 -11.750 1.00 92.50 191 SER A O 1
ATOM 1586 N N . ILE A 1 192 ? 17.867 5.774 -13.570 1.00 92.62 192 ILE A N 1
ATOM 1587 C CA . ILE A 1 192 ? 16.524 6.089 -14.075 1.00 92.62 192 ILE A CA 1
ATOM 1588 C C . ILE A 1 192 ? 15.774 4.796 -14.403 1.00 92.62 192 ILE A C 1
ATOM 1590 O O . ILE A 1 192 ? 14.703 4.566 -13.837 1.00 92.62 192 ILE A O 1
ATOM 1594 N N . LYS A 1 193 ? 16.377 3.916 -15.219 1.00 92.44 193 LYS A N 1
ATOM 1595 C CA . LYS A 1 193 ? 15.803 2.611 -15.598 1.00 92.44 193 LYS A CA 1
ATOM 1596 C C . LYS A 1 193 ? 15.368 1.816 -14.365 1.00 92.44 193 LYS A C 1
ATOM 1598 O O . LYS A 1 193 ? 14.195 1.489 -14.213 1.00 92.44 193 LYS A O 1
ATOM 1603 N N . ARG A 1 194 ? 16.276 1.644 -13.395 1.00 91.75 194 ARG A N 1
ATOM 1604 C CA . ARG A 1 194 ? 15.990 0.927 -12.137 1.00 91.75 194 ARG A CA 1
ATOM 1605 C C . ARG A 1 194 ? 14.837 1.532 -11.334 1.00 91.75 194 ARG A C 1
ATOM 1607 O O . ARG A 1 194 ? 14.110 0.799 -10.668 1.00 91.75 194 ARG A O 1
ATOM 1614 N N . ARG A 1 195 ? 14.672 2.860 -11.330 1.00 92.19 195 ARG A N 1
ATOM 1615 C CA . ARG A 1 195 ? 13.566 3.517 -10.610 1.00 92.19 195 ARG A CA 1
ATOM 1616 C C . ARG A 1 195 ? 12.227 3.276 -11.290 1.00 92.19 195 ARG A C 1
ATOM 1618 O O . ARG A 1 195 ? 11.270 2.954 -10.590 1.00 92.19 195 ARG A O 1
ATOM 1625 N N . LEU A 1 196 ? 12.175 3.414 -12.613 1.00 91.50 196 LEU A N 1
ATOM 1626 C CA . LEU A 1 196 ? 10.965 3.170 -13.399 1.00 91.50 196 LEU A CA 1
ATOM 1627 C C . LEU A 1 196 ? 10.543 1.700 -13.302 1.00 91.50 196 LEU A C 1
ATOM 1629 O O . LEU A 1 196 ? 9.388 1.415 -12.994 1.00 91.50 196 LEU A O 1
ATOM 1633 N N . GLU A 1 197 ? 11.496 0.774 -13.412 1.00 89.12 197 GLU A N 1
ATOM 1634 C CA . GLU A 1 197 ? 11.267 -0.662 -13.223 1.00 89.12 197 GLU A CA 1
ATOM 1635 C C . GLU A 1 197 ? 10.754 -0.985 -11.826 1.00 89.12 197 GLU A C 1
ATOM 1637 O O . GLU A 1 197 ? 9.753 -1.683 -11.673 1.00 89.12 197 GLU A O 1
ATOM 1642 N N . LYS A 1 198 ? 11.399 -0.440 -10.788 1.00 88.62 198 LYS A N 1
ATOM 1643 C CA . LYS A 1 198 ? 10.955 -0.637 -9.408 1.00 88.62 198 LYS A CA 1
ATOM 1644 C C . LYS A 1 198 ? 9.549 -0.087 -9.190 1.00 88.62 198 LYS A C 1
ATOM 1646 O O . LYS A 1 198 ? 8.774 -0.699 -8.458 1.00 88.62 198 LYS A O 1
ATOM 1651 N N . PHE A 1 199 ? 9.220 1.062 -9.774 1.00 89.88 199 PHE A N 1
ATOM 1652 C CA . PHE A 1 199 ? 7.876 1.616 -9.690 1.00 89.88 199 PHE A CA 1
ATOM 1653 C C . PHE A 1 199 ? 6.864 0.697 -10.382 1.00 89.88 199 PHE A C 1
ATOM 1655 O O . PHE A 1 199 ? 5.905 0.272 -9.738 1.00 89.88 199 PHE A O 1
ATOM 1662 N N . SER A 1 200 ? 7.130 0.322 -11.638 1.00 86.75 200 SER A N 1
ATOM 1663 C CA . SER A 1 200 ? 6.288 -0.589 -12.420 1.00 86.75 200 SER A CA 1
ATOM 1664 C C . SER A 1 200 ? 6.046 -1.895 -11.677 1.00 86.75 200 SER A C 1
ATOM 1666 O O . SER A 1 200 ? 4.906 -2.270 -11.444 1.00 86.75 200 SER A O 1
ATOM 1668 N N . HIS A 1 201 ? 7.108 -2.552 -11.218 1.00 85.25 201 HIS A N 1
ATOM 1669 C CA . HIS A 1 201 ? 7.006 -3.827 -10.516 1.00 85.25 201 HIS A CA 1
ATOM 1670 C C . HIS A 1 201 ? 6.136 -3.749 -9.253 1.00 85.25 201 HIS A C 1
ATOM 1672 O O . HIS A 1 201 ? 5.450 -4.707 -8.916 1.00 85.25 201 HIS A O 1
ATOM 1678 N N . ASN A 1 202 ? 6.162 -2.617 -8.545 1.00 86.44 202 ASN A N 1
ATOM 1679 C CA . ASN A 1 202 ? 5.404 -2.464 -7.308 1.00 86.44 202 ASN A CA 1
ATOM 1680 C C . ASN A 1 202 ? 3.958 -2.012 -7.519 1.00 86.44 202 ASN A C 1
ATOM 1682 O O . ASN A 1 202 ? 3.154 -2.263 -6.629 1.00 86.44 202 ASN A O 1
ATOM 1686 N N . TRP A 1 203 ? 3.635 -1.319 -8.613 1.00 87.44 203 TRP A N 1
ATOM 1687 C CA . TRP A 1 203 ? 2.347 -0.628 -8.761 1.00 87.44 203 TRP A CA 1
ATOM 1688 C C . TRP A 1 203 ? 1.589 -0.935 -10.048 1.00 87.44 203 TRP A C 1
ATOM 1690 O O . TRP A 1 203 ? 0.358 -0.863 -10.036 1.00 87.44 203 TRP A O 1
ATOM 1700 N N . ASN A 1 204 ? 2.283 -1.262 -11.140 1.00 79.62 204 ASN A N 1
ATOM 1701 C CA . ASN A 1 204 ? 1.621 -1.509 -12.412 1.00 79.62 204 ASN A CA 1
ATOM 1702 C C . ASN A 1 204 ? 0.855 -2.820 -12.365 1.00 79.62 204 ASN A C 1
ATOM 1704 O O . ASN A 1 204 ? 1.394 -3.894 -12.102 1.00 79.62 204 ASN A O 1
ATOM 1708 N N . SER A 1 205 ? -0.427 -2.720 -12.673 1.00 79.69 205 SER A N 1
ATOM 1709 C CA . SER A 1 205 ? -1.325 -3.858 -12.749 1.00 79.69 205 SER A CA 1
ATOM 1710 C C . SER A 1 205 ? -2.545 -3.522 -13.591 1.00 79.69 205 SER A C 1
ATOM 1712 O O . SER A 1 205 ? -2.734 -2.367 -13.972 1.00 79.69 205 SER A O 1
ATOM 1714 N N . LYS A 1 206 ? -3.419 -4.506 -13.829 1.00 78.19 206 LYS A N 1
ATOM 1715 C CA . LYS A 1 206 ? -4.680 -4.283 -14.553 1.00 78.19 206 LYS A CA 1
ATOM 1716 C C . LYS A 1 206 ? -5.564 -3.232 -13.873 1.00 78.19 206 LYS A C 1
ATOM 1718 O O . LYS A 1 206 ? -6.275 -2.503 -14.551 1.00 78.19 206 LYS A O 1
ATOM 1723 N N . LEU A 1 207 ? -5.497 -3.122 -12.544 1.00 78.88 207 LEU A N 1
ATOM 1724 C CA . LEU A 1 207 ? -6.241 -2.109 -11.784 1.00 78.88 207 LEU A CA 1
ATOM 1725 C C . LEU A 1 207 ? -5.623 -0.708 -11.853 1.00 78.88 207 LEU A C 1
ATOM 1727 O O . LEU A 1 207 ? -6.295 0.286 -11.555 1.00 78.88 207 LEU A O 1
ATOM 1731 N N . MET A 1 208 ? -4.321 -0.635 -12.124 1.00 81.00 208 MET A N 1
ATOM 1732 C CA . MET A 1 208 ? -3.496 0.528 -11.831 1.00 81.00 208 MET A CA 1
ATOM 1733 C C . MET A 1 208 ? -2.393 0.690 -12.869 1.00 81.00 208 MET A C 1
ATOM 1735 O O . MET A 1 208 ? -1.225 0.454 -12.577 1.00 81.00 208 MET A O 1
ATOM 1739 N N . THR A 1 209 ? -2.752 1.146 -14.063 1.00 79.88 209 THR A N 1
ATOM 1740 C CA . THR A 1 209 ? -1.780 1.639 -15.042 1.00 79.88 209 THR A CA 1
ATOM 1741 C C . THR A 1 209 ? -1.550 3.135 -14.852 1.00 79.88 209 THR A C 1
ATOM 1743 O O . THR A 1 209 ? -2.418 3.864 -14.353 1.00 79.88 209 THR A O 1
ATOM 1746 N N . ILE A 1 210 ? -0.344 3.588 -15.179 1.00 81.50 210 ILE A N 1
ATOM 1747 C CA . ILE A 1 210 ? 0.022 5.004 -15.195 1.00 81.50 210 ILE A CA 1
ATOM 1748 C C . ILE A 1 210 ? 0.521 5.345 -16.586 1.00 81.50 210 ILE A C 1
ATOM 1750 O O . ILE A 1 210 ? 1.277 4.575 -17.174 1.00 81.50 210 ILE A O 1
ATOM 1754 N N . ASN A 1 211 ? 0.134 6.523 -17.061 1.00 83.50 211 ASN A N 1
ATOM 1755 C CA . ASN A 1 211 ? 0.631 7.067 -18.312 1.00 83.50 211 ASN A CA 1
ATOM 1756 C C . ASN A 1 211 ? 2.054 7.574 -18.091 1.00 83.50 211 ASN A C 1
ATOM 1758 O O . ASN A 1 211 ? 2.295 8.438 -17.236 1.00 83.50 211 ASN A O 1
ATOM 1762 N N . ILE A 1 212 ? 2.998 7.046 -18.860 1.00 84.00 212 ILE A N 1
ATOM 1763 C CA . ILE A 1 212 ? 4.363 7.553 -18.829 1.00 84.00 212 ILE A CA 1
ATOM 1764 C C . ILE A 1 212 ? 4.487 8.745 -19.776 1.00 84.00 212 ILE A C 1
ATOM 1766 O O . ILE A 1 212 ? 4.094 8.641 -20.934 1.00 84.00 212 ILE A O 1
ATOM 1770 N N . PRO A 1 213 ? 5.117 9.846 -19.331 1.00 88.94 213 PRO A N 1
ATOM 1771 C CA . PRO A 1 213 ? 5.626 10.865 -20.239 1.00 88.94 213 PRO A CA 1
ATOM 1772 C C . PRO A 1 213 ? 6.518 10.286 -21.350 1.00 88.94 213 PRO A C 1
ATOM 1774 O O . PRO A 1 213 ? 7.464 9.549 -21.078 1.00 88.94 213 PRO A O 1
ATOM 1777 N N . GLU A 1 214 ? 6.292 10.697 -22.595 1.00 87.75 214 GLU A N 1
ATOM 1778 C CA . GLU A 1 214 ? 6.989 10.157 -23.776 1.00 87.75 214 GLU A CA 1
ATOM 1779 C C . GLU A 1 214 ? 8.520 10.151 -23.649 1.00 87.75 214 GLU A C 1
ATOM 1781 O O . GLU A 1 214 ? 9.191 9.181 -23.991 1.00 87.75 214 GLU A O 1
ATOM 1786 N N . HIS A 1 215 ? 9.088 11.198 -23.053 1.00 88.44 215 HIS A N 1
ATOM 1787 C CA . HIS A 1 215 ? 10.532 11.340 -22.866 1.00 88.44 215 HIS A CA 1
ATOM 1788 C C . HIS A 1 215 ? 11.145 10.357 -21.847 1.00 88.44 215 HIS A C 1
ATOM 1790 O O . HIS A 1 215 ? 12.367 10.279 -21.733 1.00 88.44 215 HIS A O 1
ATOM 1796 N N . PHE A 1 216 ? 10.339 9.590 -21.105 1.00 90.31 216 PHE A N 1
ATOM 1797 C CA . PHE A 1 216 ? 10.823 8.482 -20.273 1.00 90.31 216 PHE A CA 1
ATOM 1798 C C . PHE A 1 216 ? 10.740 7.122 -20.967 1.00 90.31 216 PHE A C 1
ATOM 1800 O O . PHE A 1 216 ? 11.367 6.179 -20.481 1.00 90.31 216 PHE A O 1
ATOM 1807 N N . ILE A 1 217 ? 10.015 7.001 -22.085 1.00 86.88 217 ILE A N 1
ATOM 1808 C CA . ILE A 1 217 ? 9.854 5.737 -22.824 1.00 86.88 217 ILE A CA 1
ATOM 1809 C C . ILE A 1 217 ? 11.210 5.075 -23.139 1.00 86.88 217 ILE A C 1
ATOM 1811 O O . ILE A 1 217 ? 11.337 3.882 -22.861 1.00 86.88 217 ILE A O 1
ATOM 1815 N N . PRO A 1 218 ? 12.268 5.796 -23.577 1.00 87.31 218 PRO A N 1
ATOM 1816 C CA . PRO A 1 218 ? 13.583 5.189 -23.838 1.00 87.31 218 PRO A CA 1
ATOM 1817 C C . PRO A 1 218 ? 14.247 4.532 -22.613 1.00 87.31 218 PRO A C 1
ATOM 1819 O O . PRO A 1 218 ? 15.189 3.745 -22.741 1.00 87.31 218 PRO A O 1
ATOM 1822 N N . TYR A 1 219 ? 13.778 4.863 -21.408 1.00 87.62 219 TYR A N 1
ATOM 1823 C CA . TYR A 1 219 ? 14.284 4.346 -20.139 1.00 87.62 219 TYR A CA 1
ATOM 1824 C C . TYR A 1 219 ? 13.375 3.272 -19.526 1.00 87.62 219 TYR A C 1
ATOM 1826 O O . TYR A 1 219 ? 13.669 2.773 -18.439 1.00 87.62 219 TYR A O 1
ATOM 1834 N N . CYS A 1 220 ? 12.283 2.906 -20.190 1.00 83.44 220 CYS A N 1
ATOM 1835 C CA . CYS A 1 220 ? 11.391 1.846 -19.740 1.00 83.44 220 CYS A CA 1
ATOM 1836 C C . CYS A 1 220 ? 11.806 0.514 -20.365 1.00 83.44 220 CYS A C 1
ATOM 1838 O O . CYS A 1 220 ? 12.204 0.458 -21.526 1.00 83.44 220 CYS A O 1
ATOM 1840 N N . SER A 1 221 ? 11.741 -0.572 -19.597 1.00 70.25 221 SER A N 1
ATOM 1841 C CA . SER A 1 221 ? 11.946 -1.918 -20.135 1.00 70.25 221 SER A CA 1
ATOM 1842 C C . SER A 1 221 ? 10.635 -2.499 -20.667 1.00 70.25 221 SER A C 1
ATOM 1844 O O . SER A 1 221 ? 9.559 -2.187 -20.165 1.00 70.25 221 SER A O 1
ATOM 1846 N N . TYR A 1 222 ? 10.716 -3.377 -21.670 1.00 55.91 222 TYR A N 1
ATOM 1847 C CA . TYR A 1 222 ? 9.557 -3.951 -22.374 1.00 55.91 222 TYR A CA 1
ATOM 1848 C C . TYR A 1 222 ? 8.518 -4.650 -21.471 1.00 55.91 222 TYR A C 1
ATOM 1850 O O . TYR A 1 222 ? 7.363 -4.772 -21.854 1.00 55.91 222 TYR A O 1
ATOM 1858 N N . ASN A 1 223 ? 8.885 -5.065 -20.253 1.00 52.31 223 ASN A N 1
ATOM 1859 C CA . ASN A 1 223 ? 7.999 -5.781 -19.319 1.00 52.31 223 ASN A CA 1
ATOM 1860 C C . ASN A 1 223 ? 7.084 -4.877 -18.485 1.00 52.31 223 ASN A C 1
ATOM 1862 O O . ASN A 1 223 ? 6.544 -5.289 -17.455 1.00 52.31 223 ASN A O 1
ATOM 1866 N N . THR A 1 224 ? 6.942 -3.622 -18.875 1.00 52.19 224 THR A N 1
ATOM 1867 C CA . THR A 1 224 ? 6.221 -2.645 -18.086 1.00 52.19 224 THR A CA 1
ATOM 1868 C C . THR A 1 224 ? 4.883 -2.336 -18.755 1.00 52.19 224 THR A C 1
ATOM 1870 O O . THR A 1 224 ? 4.812 -1.715 -19.807 1.00 52.19 224 THR A O 1
ATOM 1873 N N . ASN A 1 225 ? 3.799 -2.849 -18.164 1.00 52.88 225 ASN A N 1
ATOM 1874 C CA . ASN A 1 225 ? 2.432 -2.592 -18.622 1.00 52.88 225 ASN A CA 1
ATOM 1875 C C . ASN A 1 225 ? 2.096 -1.111 -18.410 1.00 52.88 225 ASN A C 1
ATOM 1877 O O . ASN A 1 225 ? 1.610 -0.727 -17.344 1.00 52.88 225 ASN A O 1
ATOM 1881 N N . TYR A 1 226 ? 2.380 -0.289 -19.409 1.00 50.25 226 TYR A N 1
ATOM 1882 C CA . TYR A 1 226 ? 1.969 1.104 -19.464 1.00 50.25 226 TYR A CA 1
ATOM 1883 C C . TYR A 1 226 ? 0.871 1.258 -20.517 1.00 50.25 226 TYR A C 1
ATOM 1885 O O . TYR A 1 226 ? 0.835 0.508 -21.493 1.00 50.25 226 TYR A O 1
ATOM 1893 N N . SER A 1 227 ? -0.074 2.157 -20.246 1.00 46.69 227 SER A N 1
ATOM 1894 C CA . SER A 1 227 ? -1.159 2.521 -21.165 1.00 46.69 227 SER A CA 1
ATOM 1895 C C . SER A 1 227 ? -0.781 3.759 -21.960 1.00 46.69 227 SER A C 1
ATOM 1897 O O . SER A 1 227 ? -0.027 4.592 -21.401 1.00 46.69 227 SER A O 1
#

Organism: Dictyostelium discoideum (NCBI:txid44689)

Mean predicted aligned error: 10.72 Å

Foldseek 3Di:
DPPPVDDCPVPDDAAPLRVQQVVCVVPPDRQLPLLVLQPDPQLSVLLVCN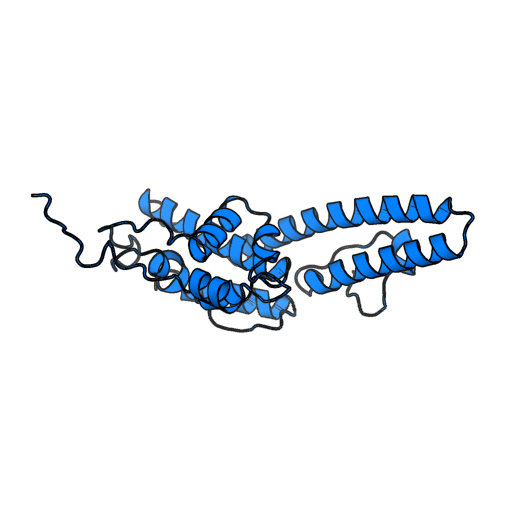NPPQDPLPPPDAQLQQRHRDGSQCLQDNVPRCQVVLQVLLQVCCVQFVNPDRDGRHPCLSSVSPFSLSSNLSSLSSNLSVVQSVCVVVVNNPDDDDSVSSLVSSQVSLVVVVVVLVVVLVVLVVVLVVDPDPVSNVVSLVVSLVSQVSSQVRAPGNSGADADDPVCVVSYDPPGDHD